Protein AF-A0A1J4JKC3-F1 (afdb_monomer_lite)

Secondary structure (DSSP, 8-state):
------------EE--PEESSS--SEEEEEEEEE--SS-SS-EEEEEEEEEESS-BSSEEEEEEEEETT-SS-SEEEEEE-BBTTTBPSSBSS-EEEEEEEEE--TTPPSEEEEEEEEEEETTEEEEEEEEEEEEPP-TTTTTTTTSSSS-S--------------------------------------------------

Structure (mmCIF, N/CA/C/O backbone):
data_AF-A0A1J4JKC3-F1
#
_entry.id   AF-A0A1J4JKC3-F1
#
loop_
_atom_site.group_PDB
_atom_site.id
_atom_site.type_symbol
_atom_site.label_atom_id
_atom_site.label_alt_id
_atom_site.label_comp_id
_atom_site.label_asym_id
_atom_site.label_entity_id
_atom_site.label_seq_id
_atom_site.pdbx_PDB_ins_code
_atom_site.Cartn_x
_atom_site.Cartn_y
_atom_site.Cartn_z
_atom_site.occupancy
_atom_site.B_iso_or_equiv
_atom_site.auth_seq_id
_atom_site.auth_comp_id
_atom_site.auth_asym_id
_atom_site.auth_atom_id
_atom_site.pdbx_PDB_model_num
ATOM 1 N N . MET A 1 1 ? 25.460 -36.364 -5.870 1.00 43.31 1 MET A N 1
ATOM 2 C CA . MET A 1 1 ? 24.447 -35.409 -6.367 1.00 43.31 1 MET A CA 1
ATOM 3 C C . MET A 1 1 ? 24.729 -34.059 -5.739 1.00 43.31 1 MET A C 1
ATOM 5 O O . MET A 1 1 ? 24.677 -33.960 -4.521 1.00 43.31 1 MET A O 1
ATOM 9 N N . LEU A 1 2 ? 25.102 -33.065 -6.542 1.00 40.53 2 LEU A N 1
ATOM 10 C CA . LEU A 1 2 ? 25.379 -31.708 -6.076 1.00 40.53 2 LEU A CA 1
ATOM 11 C C . LEU A 1 2 ? 24.109 -30.877 -6.305 1.00 40.53 2 LEU A C 1
ATOM 13 O O . LEU A 1 2 ? 23.725 -30.651 -7.448 1.00 40.53 2 LEU A O 1
ATOM 17 N N . VAL A 1 3 ? 23.415 -30.495 -5.232 1.00 43.72 3 VAL A N 1
ATOM 18 C CA . VAL A 1 3 ? 22.241 -29.614 -5.309 1.00 43.72 3 VAL A CA 1
ATOM 19 C C . VAL A 1 3 ? 22.758 -28.180 -5.324 1.00 43.72 3 VAL A C 1
ATOM 21 O O . VAL A 1 3 ? 23.216 -27.674 -4.302 1.00 43.72 3 VAL A O 1
ATOM 24 N N . ILE A 1 4 ? 22.737 -27.537 -6.492 1.00 43.19 4 ILE A N 1
ATOM 25 C CA . ILE A 1 4 ? 23.061 -26.113 -6.618 1.00 43.19 4 ILE A CA 1
ATOM 26 C C . ILE A 1 4 ? 21.847 -25.325 -6.120 1.00 43.19 4 ILE A C 1
ATOM 28 O O . ILE A 1 4 ? 20.827 -25.236 -6.800 1.00 43.19 4 ILE A O 1
ATOM 32 N N . LEU A 1 5 ? 21.952 -24.776 -4.909 1.00 38.06 5 LEU A N 1
ATOM 33 C CA . LEU A 1 5 ? 20.976 -23.839 -4.363 1.00 38.06 5 LEU A CA 1
ATOM 34 C C . LEU A 1 5 ? 21.261 -22.453 -4.963 1.00 38.06 5 LEU A C 1
ATOM 36 O O . LEU A 1 5 ? 22.194 -21.766 -4.547 1.00 38.06 5 LEU A O 1
ATOM 40 N N . VAL A 1 6 ? 20.489 -22.049 -5.972 1.00 44.28 6 VAL A N 1
ATOM 41 C CA . VAL A 1 6 ? 20.556 -20.686 -6.518 1.00 44.28 6 VAL A CA 1
ATOM 42 C C . VAL A 1 6 ? 19.837 -19.754 -5.541 1.00 44.28 6 VAL A C 1
ATOM 44 O O . VAL A 1 6 ? 18.610 -19.678 -5.519 1.00 44.28 6 VAL A O 1
ATOM 47 N N . TYR A 1 7 ? 20.603 -19.067 -4.695 1.00 42.09 7 TYR A N 1
ATOM 48 C CA . TYR A 1 7 ? 20.088 -18.004 -3.835 1.00 42.09 7 TYR A CA 1
ATOM 49 C C . TYR A 1 7 ? 19.834 -16.748 -4.676 1.00 42.09 7 TYR A C 1
ATOM 51 O O . TYR A 1 7 ? 20.765 -16.022 -5.022 1.00 42.09 7 TYR A O 1
ATOM 59 N N . PHE A 1 8 ? 18.568 -16.455 -4.977 1.00 46.00 8 PHE A N 1
ATOM 60 C CA . PHE A 1 8 ? 18.175 -15.105 -5.373 1.00 46.00 8 PHE A CA 1
ATOM 61 C C . PHE A 1 8 ? 18.295 -14.201 -4.142 1.00 46.00 8 PHE A C 1
ATOM 63 O O . PHE A 1 8 ? 17.441 -14.218 -3.257 1.00 46.00 8 PHE A O 1
ATOM 70 N N . ILE A 1 9 ? 19.385 -13.435 -4.056 1.00 46.47 9 ILE A N 1
ATOM 71 C CA . ILE A 1 9 ? 19.573 -12.424 -3.012 1.00 46.47 9 ILE A CA 1
ATOM 72 C C . ILE A 1 9 ? 18.660 -11.243 -3.353 1.00 46.47 9 ILE A C 1
ATOM 74 O O . ILE A 1 9 ? 19.054 -10.305 -4.043 1.00 46.47 9 ILE A O 1
ATOM 78 N N . SER A 1 10 ? 17.407 -11.294 -2.912 1.00 52.62 10 SER A N 1
ATOM 79 C CA . SER A 1 10 ? 16.550 -10.113 -2.916 1.00 52.62 10 SER A CA 1
ATOM 80 C C . SER A 1 10 ? 17.028 -9.182 -1.799 1.00 52.62 10 SER A C 1
ATOM 82 O O . SER A 1 10 ? 17.031 -9.558 -0.628 1.00 52.62 10 SER A O 1
ATOM 84 N N . SER A 1 11 ? 17.483 -7.976 -2.148 1.00 54.50 11 SER A N 1
ATOM 85 C CA . SER A 1 11 ? 17.866 -6.971 -1.153 1.00 54.50 11 SER A CA 1
ATOM 86 C C . SER A 1 11 ? 16.610 -6.547 -0.382 1.00 54.50 11 SER A C 1
ATOM 88 O O . SER A 1 11 ? 15.658 -6.031 -0.972 1.00 54.50 11 SER A O 1
ATOM 90 N N . VAL A 1 12 ? 16.569 -6.819 0.924 1.00 57.62 12 VAL A N 1
ATOM 91 C CA . VAL A 1 12 ? 15.534 -6.302 1.829 1.00 57.62 12 VAL A CA 1
ATOM 92 C C . VAL A 1 12 ? 16.063 -4.993 2.396 1.00 57.62 12 VAL A C 1
ATOM 94 O O . VAL A 1 12 ? 17.067 -4.984 3.106 1.00 57.62 12 VAL A O 1
ATOM 97 N N . LYS A 1 13 ? 15.416 -3.878 2.052 1.00 61.53 13 LYS A N 1
ATOM 98 C CA . LYS A 1 13 ? 15.781 -2.549 2.555 1.00 61.53 13 LYS A CA 1
ATOM 99 C C . LYS A 1 13 ? 14.692 -2.086 3.519 1.00 61.53 13 LYS A C 1
ATOM 101 O O . LYS A 1 13 ? 13.539 -1.898 3.119 1.00 61.53 13 LYS A O 1
ATOM 106 N N . GLU A 1 14 ? 15.044 -1.885 4.789 1.00 63.91 14 GLU A N 1
ATOM 107 C CA . GLU A 1 14 ? 14.187 -1.125 5.701 1.00 63.91 14 GLU A CA 1
ATOM 108 C C . GLU A 1 14 ? 14.132 0.306 5.172 1.00 63.91 14 GLU A C 1
ATOM 110 O O . GLU A 1 14 ? 15.142 1.011 5.125 1.00 63.91 14 GLU A O 1
ATOM 115 N N . THR A 1 15 ? 12.965 0.709 4.676 1.00 72.56 15 THR A N 1
ATOM 116 C CA . THR A 1 15 ? 12.844 1.956 3.926 1.00 72.56 15 THR A CA 1
ATOM 117 C C . THR A 1 15 ? 11.788 2.836 4.564 1.00 72.56 15 THR A C 1
ATOM 119 O O . THR A 1 15 ? 10.681 2.390 4.868 1.00 72.56 15 THR A O 1
ATOM 122 N N . ARG A 1 16 ? 12.120 4.115 4.766 1.00 80.69 16 ARG A N 1
ATOM 123 C CA . ARG A 1 16 ? 11.155 5.096 5.264 1.00 80.69 16 ARG A CA 1
ATOM 124 C C . ARG A 1 16 ? 10.071 5.298 4.213 1.00 80.69 16 ARG A C 1
ATOM 126 O O . ARG A 1 16 ? 10.345 5.779 3.118 1.00 80.69 16 ARG A O 1
ATOM 133 N N . ILE A 1 17 ? 8.846 4.928 4.562 1.00 93.25 17 ILE A N 1
ATOM 134 C CA . ILE A 1 17 ? 7.673 5.169 3.731 1.00 93.25 17 ILE A CA 1
ATOM 135 C C . ILE A 1 17 ? 7.130 6.577 3.999 1.00 93.25 17 ILE A C 1
ATOM 137 O O . ILE A 1 17 ? 6.997 7.000 5.148 1.00 93.25 17 ILE A O 1
ATOM 141 N N . GLU A 1 18 ? 6.821 7.324 2.944 1.00 95.50 18 GLU A N 1
ATOM 142 C CA . GLU A 1 18 ? 6.318 8.691 3.066 1.00 95.50 18 GLU A CA 1
ATOM 143 C C . GLU A 1 18 ? 4.799 8.698 3.205 1.00 95.50 18 GLU A C 1
ATOM 145 O O . GLU A 1 18 ? 4.092 7.966 2.511 1.00 95.50 18 GLU A O 1
ATOM 150 N N . THR A 1 19 ? 4.265 9.583 4.047 1.00 96.62 19 THR A N 1
ATOM 151 C CA . THR A 1 19 ? 2.822 9.840 4.070 1.00 96.62 19 THR A CA 1
ATOM 152 C C . THR A 1 19 ? 2.403 10.706 2.878 1.00 96.62 19 THR A C 1
ATOM 154 O O . THR A 1 19 ? 3.072 11.675 2.523 1.00 96.62 19 THR A O 1
ATOM 157 N N . CYS A 1 20 ? 1.262 10.388 2.265 1.00 94.81 20 CYS A N 1
ATOM 158 C CA . CYS A 1 20 ? 0.611 11.223 1.249 1.00 94.81 20 CYS A CA 1
ATOM 159 C C . CYS A 1 20 ? -0.668 11.906 1.751 1.00 94.81 20 CYS A C 1
ATOM 161 O O . CYS A 1 20 ? -1.485 12.364 0.948 1.00 94.81 20 CYS A O 1
ATOM 163 N N . GLN A 1 21 ? -0.859 11.972 3.073 1.00 95.00 21 GLN A N 1
ATOM 164 C CA . GLN A 1 21 ? -1.907 12.778 3.700 1.00 95.00 21 GLN A CA 1
ATOM 165 C C . GLN A 1 21 ? -1.557 13.220 5.126 1.00 95.00 21 GLN A C 1
ATOM 167 O O . GLN A 1 21 ? -0.669 12.662 5.763 1.00 95.00 21 GLN A O 1
ATOM 172 N N . ALA A 1 22 ? -2.276 14.224 5.633 1.00 91.56 22 ALA A N 1
ATOM 173 C CA . ALA A 1 22 ? -1.999 14.818 6.941 1.00 91.56 22 ALA A CA 1
ATOM 174 C C . ALA A 1 22 ? -2.441 13.944 8.130 1.00 91.56 22 ALA A C 1
ATOM 176 O O . ALA A 1 22 ? -1.780 13.935 9.162 1.00 91.56 22 ALA A O 1
ATOM 177 N N . LYS A 1 23 ? -3.559 13.219 8.001 1.00 94.19 23 LYS A N 1
ATOM 178 C CA . LYS A 1 23 ? -4.135 12.387 9.070 1.00 94.19 23 LYS A CA 1
ATOM 179 C C . LYS A 1 23 ? -4.202 10.940 8.608 1.00 94.19 23 LYS A C 1
ATOM 181 O O . LYS A 1 23 ? -4.748 10.690 7.541 1.00 94.19 23 LYS A O 1
ATOM 186 N N . ASN A 1 24 ? -3.662 10.009 9.385 1.00 96.88 24 ASN A N 1
ATOM 187 C CA . ASN A 1 24 ? -3.631 8.585 9.054 1.00 96.88 24 ASN A CA 1
ATOM 188 C C . ASN A 1 24 ? -4.264 7.778 10.188 1.00 96.88 24 ASN A C 1
ATOM 190 O O . ASN A 1 24 ? -3.805 7.866 11.323 1.00 96.88 24 ASN A O 1
ATOM 194 N N . VAL A 1 25 ? -5.289 6.988 9.866 1.00 97.38 25 VAL A N 1
ATOM 195 C CA . VAL A 1 25 ? -5.931 6.062 10.812 1.00 97.38 25 VAL A CA 1
ATOM 196 C C . VAL A 1 25 ? -5.021 4.873 11.113 1.00 97.38 25 VAL A C 1
ATOM 198 O O . VAL A 1 25 ? -4.774 4.567 12.273 1.00 97.38 25 VAL A O 1
ATOM 201 N N . PHE A 1 26 ? -4.480 4.238 10.077 1.00 97.56 26 PHE A N 1
ATOM 202 C CA . PHE A 1 26 ? -3.409 3.248 10.180 1.00 97.56 26 PHE A CA 1
ATOM 203 C C . PHE A 1 26 ? -2.083 3.985 10.285 1.00 97.56 26 PHE A C 1
ATOM 205 O O . PHE A 1 26 ? -1.716 4.652 9.321 1.00 97.56 26 PHE A O 1
ATOM 212 N N . ASN A 1 27 ? -1.388 3.862 11.412 1.00 96.50 27 ASN A N 1
ATOM 213 C CA . ASN A 1 27 ? -0.070 4.434 11.654 1.00 96.50 27 ASN A CA 1
ATOM 214 C C . ASN A 1 27 ? 1.014 3.365 11.452 1.00 96.50 27 ASN A C 1
ATOM 216 O O . ASN A 1 27 ? 1.212 2.518 12.324 1.00 96.50 27 ASN A O 1
ATOM 220 N N . ILE A 1 28 ? 1.694 3.383 10.301 1.00 96.25 28 ILE A N 1
ATOM 221 C CA . ILE A 1 28 ? 2.765 2.425 9.985 1.00 96.25 28 ILE A CA 1
ATOM 222 C C . ILE A 1 28 ? 3.977 2.673 10.890 1.00 96.25 28 ILE A C 1
ATOM 224 O O . ILE A 1 28 ? 4.576 3.746 10.856 1.00 96.25 28 ILE A O 1
ATOM 228 N N . LYS A 1 29 ? 4.355 1.656 11.668 1.00 94.94 29 LYS A N 1
ATOM 229 C CA . LYS A 1 29 ? 5.540 1.666 12.539 1.00 94.94 29 LYS A CA 1
ATOM 230 C C . LYS A 1 29 ? 6.750 1.020 11.883 1.00 94.94 29 LYS A C 1
ATOM 232 O O . LYS A 1 29 ? 7.870 1.445 12.134 1.00 94.94 29 LYS A O 1
ATOM 237 N N . LYS A 1 30 ? 6.520 -0.008 11.062 1.00 94.88 30 LYS A N 1
ATOM 238 C CA . LYS A 1 30 ? 7.565 -0.730 10.335 1.00 94.88 30 LYS A CA 1
ATOM 239 C C . LYS A 1 30 ? 7.105 -1.002 8.913 1.00 94.88 30 LYS A C 1
ATOM 241 O O . LYS A 1 30 ? 5.959 -1.405 8.704 1.00 94.88 30 LYS A O 1
ATOM 246 N N . PHE A 1 31 ? 7.998 -0.785 7.957 1.00 95.44 31 PHE A N 1
ATOM 247 C CA . PHE A 1 31 ? 7.760 -1.060 6.550 1.00 95.44 31 PHE A CA 1
ATOM 248 C C . PHE A 1 31 ? 9.010 -1.662 5.917 1.00 95.44 31 PHE A C 1
ATOM 250 O O . PHE A 1 31 ? 10.097 -1.087 5.984 1.00 95.44 31 PHE A O 1
ATOM 257 N N . GLU A 1 32 ? 8.832 -2.810 5.284 1.00 93.94 32 GLU A N 1
ATOM 258 C CA . GLU A 1 32 ? 9.866 -3.499 4.529 1.00 93.94 32 GLU A CA 1
ATOM 259 C C . GLU A 1 32 ? 9.347 -3.756 3.122 1.00 93.94 32 GLU A C 1
ATOM 261 O O . GLU A 1 32 ? 8.203 -4.174 2.927 1.00 93.94 32 GLU A O 1
ATOM 266 N N . ILE A 1 33 ? 10.199 -3.506 2.137 1.00 91.94 33 ILE A N 1
ATOM 267 C CA . ILE A 1 33 ? 9.913 -3.786 0.738 1.00 91.94 33 ILE A CA 1
ATOM 268 C C . ILE A 1 33 ? 11.107 -4.504 0.123 1.00 91.94 33 ILE A C 1
ATOM 270 O O . ILE A 1 33 ? 12.265 -4.215 0.429 1.00 91.94 33 ILE A O 1
ATOM 274 N N . SER A 1 34 ? 10.804 -5.432 -0.770 1.00 89.00 34 SER A N 1
ATOM 275 C CA . SER A 1 34 ? 11.763 -6.068 -1.649 1.00 89.00 34 SER A CA 1
ATOM 276 C C . SER A 1 34 ? 11.204 -6.080 -3.065 1.00 89.00 34 SER A C 1
ATOM 278 O O . SER A 1 34 ? 10.020 -6.347 -3.277 1.00 89.00 34 SER A O 1
ATOM 280 N N . TYR A 1 35 ? 12.044 -5.750 -4.034 1.00 84.75 35 TYR A N 1
ATOM 281 C CA . TYR A 1 35 ? 11.697 -5.729 -5.448 1.00 84.75 35 TYR A CA 1
ATOM 282 C C . TYR A 1 35 ? 12.922 -6.136 -6.274 1.00 84.75 35 TYR A C 1
ATOM 284 O O . TYR A 1 35 ? 14.057 -5.935 -5.830 1.00 84.75 35 TYR A O 1
ATOM 292 N N . PRO A 1 36 ? 12.723 -6.733 -7.459 1.00 73.69 36 PRO A N 1
ATOM 293 C CA . PRO A 1 36 ? 13.824 -7.091 -8.341 1.00 73.69 36 PRO A CA 1
ATOM 294 C C . PRO A 1 36 ? 14.503 -5.820 -8.863 1.00 73.69 36 PRO A C 1
ATOM 296 O O . PRO A 1 36 ? 13.870 -5.004 -9.524 1.00 73.69 36 PRO A O 1
ATOM 299 N N . GLU A 1 37 ? 15.803 -5.656 -8.609 1.00 68.81 37 GLU A N 1
ATOM 300 C CA . GLU A 1 37 ? 16.552 -4.495 -9.121 1.00 68.81 37 GLU A CA 1
ATOM 301 C C . GLU A 1 37 ? 16.797 -4.576 -10.642 1.00 68.81 37 GLU A C 1
ATOM 303 O O . GLU A 1 37 ? 16.981 -3.544 -11.285 1.00 68.81 37 GLU A O 1
ATOM 308 N N . LYS A 1 38 ? 16.792 -5.788 -11.222 1.00 66.06 38 LYS A N 1
ATOM 309 C CA . LYS A 1 38 ? 17.275 -6.052 -12.593 1.00 66.06 38 LYS A CA 1
ATOM 310 C C . LYS A 1 38 ? 16.262 -6.680 -13.552 1.00 66.06 38 LYS A C 1
ATOM 312 O O . LYS A 1 38 ? 16.604 -6.913 -14.700 1.00 66.06 38 LYS A O 1
ATOM 317 N N . ASN A 1 39 ? 15.037 -6.978 -13.113 1.00 64.38 39 ASN A N 1
ATOM 318 C CA . ASN A 1 39 ? 14.110 -7.776 -13.919 1.00 64.38 39 ASN A CA 1
ATOM 319 C C . ASN A 1 39 ? 12.766 -7.071 -14.131 1.00 64.38 39 ASN A C 1
ATOM 321 O O . ASN A 1 39 ? 12.103 -6.691 -13.166 1.00 64.38 39 ASN A O 1
ATOM 325 N N . ARG A 1 40 ? 12.356 -6.926 -15.402 1.00 65.19 40 ARG A N 1
ATOM 326 C CA . ARG A 1 40 ? 11.083 -6.286 -15.800 1.00 65.19 40 ARG A CA 1
ATOM 327 C C . ARG A 1 40 ? 9.864 -7.076 -15.320 1.00 65.19 40 ARG A C 1
ATOM 329 O O . ARG A 1 40 ? 8.849 -6.491 -14.957 1.00 65.19 40 ARG A O 1
ATOM 336 N N . ALA A 1 41 ? 9.981 -8.402 -15.314 1.00 65.69 41 ALA A N 1
ATOM 337 C CA . ALA A 1 41 ? 9.003 -9.310 -14.741 1.00 65.69 41 ALA A CA 1
ATOM 338 C C . ALA A 1 41 ? 9.563 -9.845 -13.424 1.00 65.69 41 ALA A C 1
ATOM 340 O O . ALA A 1 41 ? 10.561 -10.563 -13.400 1.00 65.69 41 ALA A O 1
ATOM 341 N N . GLY A 1 42 ? 8.931 -9.495 -12.313 1.00 81.69 42 GLY A N 1
ATOM 342 C CA . GLY A 1 42 ? 9.307 -10.065 -11.032 1.00 81.69 42 GLY A CA 1
ATOM 343 C C . GLY A 1 42 ? 8.339 -9.698 -9.928 1.00 81.69 42 GLY A C 1
ATOM 344 O O . GLY A 1 42 ? 7.271 -9.139 -10.173 1.00 81.69 42 GLY A O 1
ATOM 345 N N . ILE A 1 43 ? 8.694 -10.079 -8.708 1.00 88.19 43 ILE A N 1
ATOM 346 C CA . ILE A 1 43 ? 7.788 -10.018 -7.566 1.00 88.19 43 ILE A CA 1
ATOM 347 C C . ILE A 1 43 ? 8.193 -8.850 -6.676 1.00 88.19 43 ILE A C 1
ATOM 349 O O . ILE A 1 43 ? 9.300 -8.828 -6.141 1.00 88.19 43 ILE A O 1
ATOM 353 N N . ILE A 1 44 ? 7.282 -7.899 -6.479 1.00 90.62 44 ILE A N 1
ATOM 354 C CA . ILE A 1 44 ? 7.388 -6.951 -5.370 1.00 90.62 44 ILE A CA 1
ATOM 355 C C . ILE A 1 44 ? 6.770 -7.607 -4.151 1.00 90.62 44 ILE A C 1
ATOM 357 O O . ILE A 1 44 ? 5.589 -7.943 -4.156 1.00 90.62 44 ILE A O 1
ATOM 361 N N . SER A 1 45 ? 7.552 -7.741 -3.092 1.00 92.81 45 SER A N 1
ATOM 362 C CA . SER A 1 45 ? 7.064 -8.166 -1.786 1.00 92.81 45 SER A CA 1
ATOM 363 C C . SER A 1 45 ? 7.132 -6.990 -0.830 1.00 92.81 45 SER A C 1
ATOM 365 O O . SER A 1 45 ? 8.124 -6.265 -0.809 1.00 92.81 45 SER A O 1
ATOM 367 N N . PHE A 1 46 ? 6.101 -6.792 -0.020 1.00 94.62 46 PHE A N 1
ATOM 368 C CA . PHE A 1 46 ? 6.178 -5.835 1.075 1.00 94.62 46 PHE A CA 1
ATOM 369 C C . PHE A 1 46 ? 5.502 -6.372 2.323 1.00 94.62 46 PHE A C 1
ATOM 371 O O . PHE A 1 46 ? 4.529 -7.126 2.257 1.00 94.62 46 PHE A O 1
ATOM 378 N N . GLN A 1 47 ? 6.025 -5.944 3.463 1.00 95.69 47 GLN A N 1
ATOM 379 C CA . GLN A 1 47 ? 5.487 -6.214 4.780 1.00 95.69 47 GLN A CA 1
ATOM 380 C C . GLN A 1 47 ? 5.350 -4.897 5.532 1.00 95.69 47 GLN A C 1
ATOM 382 O O . GLN A 1 47 ? 6.228 -4.035 5.492 1.00 95.69 47 GLN A O 1
ATOM 387 N N . LEU A 1 48 ? 4.235 -4.739 6.231 1.00 96.12 48 LEU A N 1
ATOM 388 C CA . LEU A 1 48 ? 3.994 -3.599 7.094 1.00 96.12 48 LEU A CA 1
ATOM 389 C C . LEU A 1 48 ? 3.467 -4.052 8.449 1.00 96.12 48 LEU A C 1
ATOM 391 O O . LEU A 1 48 ? 2.700 -5.011 8.557 1.00 96.12 48 LEU A O 1
ATOM 395 N N . TYR A 1 49 ? 3.869 -3.307 9.469 1.00 96.75 49 TYR A N 1
ATOM 396 C CA . TYR A 1 49 ? 3.283 -3.351 10.797 1.00 96.75 49 TYR A CA 1
ATOM 397 C C . TYR A 1 49 ? 2.752 -1.959 11.131 1.00 96.75 49 TYR A C 1
ATOM 399 O O . TYR A 1 49 ? 3.484 -0.966 11.040 1.00 96.75 49 TYR A O 1
ATOM 407 N N . ALA A 1 50 ? 1.474 -1.878 11.481 1.00 97.12 50 ALA A N 1
ATOM 408 C CA . ALA A 1 50 ? 0.781 -0.630 11.761 1.00 97.12 50 ALA A CA 1
ATOM 409 C C . ALA A 1 50 ? -0.067 -0.727 13.031 1.00 97.12 50 ALA A C 1
ATOM 411 O O . ALA A 1 50 ? -0.429 -1.812 13.471 1.00 97.12 50 ALA A O 1
ATOM 412 N N . GLU A 1 51 ? -0.417 0.422 13.594 1.00 97.25 51 GLU A N 1
ATOM 413 C CA . GLU A 1 51 ? -1.380 0.542 14.690 1.00 97.25 51 GLU A CA 1
ATOM 414 C C . GLU A 1 51 ? -2.564 1.391 14.239 1.00 97.25 51 GLU A C 1
ATOM 416 O O . GLU A 1 51 ? -2.382 2.438 13.611 1.00 97.25 51 GLU A O 1
ATOM 421 N N . LEU A 1 52 ? -3.780 0.962 14.566 1.00 97.44 52 LEU A N 1
ATOM 422 C CA . LEU A 1 52 ? -4.962 1.795 14.380 1.00 97.44 52 LEU A CA 1
ATOM 423 C C . LEU A 1 52 ? -4.996 2.927 15.411 1.00 97.44 52 LEU A C 1
ATOM 425 O O . LEU A 1 52 ? -4.715 2.727 16.587 1.00 97.44 52 LEU A O 1
ATOM 429 N N . THR A 1 53 ? -5.400 4.113 14.974 1.00 96.62 53 THR A N 1
ATOM 430 C CA . THR A 1 53 ? -5.595 5.294 15.834 1.00 96.62 53 THR A CA 1
ATOM 431 C C . THR A 1 53 ? -7.069 5.659 16.017 1.00 96.62 53 THR A C 1
ATOM 433 O O . THR A 1 53 ? -7.396 6.505 16.845 1.00 96.62 53 THR A O 1
ATOM 436 N N . SER A 1 54 ? -7.966 5.011 15.272 1.00 95.56 54 SER A N 1
ATOM 437 C CA . SER A 1 54 ? -9.418 5.142 15.394 1.00 95.56 54 SER A CA 1
ATOM 438 C C . SER A 1 54 ? -10.108 3.816 15.075 1.00 95.56 54 SER A C 1
ATOM 440 O O . SER A 1 54 ? -9.470 2.877 14.594 1.00 95.56 54 SER A O 1
ATOM 442 N N . GLN A 1 55 ? -11.414 3.755 15.338 1.00 97.06 55 GLN A N 1
ATOM 443 C CA . GLN A 1 55 ? -12.248 2.621 14.956 1.00 97.06 55 GLN A CA 1
ATOM 444 C C . GLN A 1 55 ? -12.361 2.501 13.432 1.00 97.06 55 GLN A C 1
ATOM 446 O O . GLN A 1 55 ? -12.409 3.514 12.730 1.00 97.06 55 GLN A O 1
ATOM 451 N N . VAL A 1 56 ? -12.414 1.261 12.950 1.00 97.38 56 VAL A N 1
ATOM 452 C CA . VAL A 1 56 ? -12.702 0.876 11.564 1.00 97.38 56 VAL A CA 1
ATOM 453 C C . VAL A 1 56 ? -13.629 -0.342 11.559 1.00 97.38 56 VAL A C 1
ATOM 455 O O . VAL A 1 56 ? -13.561 -1.187 12.457 1.00 97.38 56 VAL A O 1
ATOM 458 N N . GLU A 1 57 ? -14.488 -0.449 10.554 1.00 97.25 57 GLU A N 1
ATOM 459 C CA . GLU A 1 57 ? -15.467 -1.527 10.415 1.00 97.25 57 GLU A CA 1
ATOM 460 C C . GLU A 1 57 ? -15.096 -2.507 9.310 1.00 97.25 57 GLU A C 1
ATOM 462 O O . GLU A 1 57 ? -15.031 -3.702 9.561 1.00 97.25 57 GLU A O 1
ATOM 467 N N . ASN A 1 58 ? -14.847 -2.022 8.093 1.00 97.56 58 ASN A N 1
ATOM 468 C CA . ASN A 1 58 ? -14.560 -2.869 6.933 1.00 97.56 58 ASN A CA 1
ATOM 469 C C . ASN A 1 58 ? -13.468 -2.269 6.033 1.00 97.56 58 ASN A C 1
ATOM 471 O O . ASN A 1 58 ? -13.712 -1.984 4.852 1.00 97.56 58 ASN A O 1
ATOM 475 N N . PRO A 1 59 ? -12.249 -2.048 6.559 1.00 98.12 59 PRO A N 1
ATOM 476 C CA . PRO A 1 59 ? -11.172 -1.488 5.770 1.00 98.12 59 PRO A CA 1
ATOM 477 C C . PRO A 1 59 ? -10.622 -2.466 4.724 1.00 98.12 59 PRO A C 1
ATOM 479 O O . PRO A 1 59 ? -10.500 -3.674 4.945 1.00 98.12 59 PRO A O 1
ATOM 482 N N . PHE A 1 60 ? -10.175 -1.904 3.606 1.00 98.31 60 PHE A N 1
ATOM 483 C CA . PHE A 1 60 ? -9.363 -2.575 2.600 1.00 98.31 60 PHE A CA 1
ATOM 484 C C . PHE A 1 60 ? -8.116 -1.749 2.275 1.00 98.31 60 PHE A C 1
ATOM 486 O O . PHE A 1 60 ? -8.104 -0.518 2.381 1.00 98.31 60 PHE A O 1
ATOM 493 N N . LEU A 1 61 ? -7.055 -2.432 1.858 1.00 98.44 61 LEU A N 1
ATOM 494 C CA . LEU A 1 61 ? -5.849 -1.821 1.326 1.00 98.44 61 LEU A CA 1
ATOM 495 C C . LEU A 1 61 ? -5.931 -1.794 -0.199 1.00 98.44 61 LEU A C 1
ATOM 497 O O . LEU A 1 61 ? -5.984 -2.831 -0.850 1.00 98.44 61 LEU A O 1
ATOM 501 N N . GLU A 1 62 ? -5.918 -0.601 -0.781 1.00 98.25 62 GLU A N 1
ATOM 502 C CA . GLU A 1 62 ? -5.704 -0.408 -2.209 1.00 98.25 62 GLU A CA 1
ATOM 503 C C . GLU A 1 62 ? -4.216 -0.153 -2.466 1.00 98.25 62 GLU A C 1
ATOM 505 O O . GLU A 1 62 ? -3.669 0.879 -2.068 1.00 98.25 62 GLU A O 1
ATOM 510 N N . THR A 1 63 ? -3.565 -1.086 -3.154 1.00 97.62 63 THR A N 1
ATOM 511 C CA . THR A 1 63 ? -2.174 -0.959 -3.586 1.00 97.62 63 THR A CA 1
ATOM 512 C C . THR A 1 63 ? -2.132 -0.530 -5.046 1.00 97.62 63 THR A C 1
ATOM 514 O O . THR A 1 63 ? -2.789 -1.130 -5.896 1.00 97.62 63 THR A O 1
ATOM 517 N N . GLN A 1 64 ? -1.363 0.514 -5.345 1.00 97.00 64 GLN A N 1
ATOM 518 C CA . GLN A 1 64 ? -1.184 1.050 -6.692 1.00 97.00 64 GLN A CA 1
ATOM 519 C C . GLN A 1 64 ? 0.299 1.127 -7.045 1.00 97.00 64 GLN A C 1
ATOM 521 O O . GLN A 1 64 ? 1.109 1.515 -6.206 1.00 97.00 64 GLN A O 1
ATOM 526 N N . ILE A 1 65 ? 0.635 0.834 -8.299 1.00 94.88 65 ILE A N 1
ATOM 527 C CA . ILE A 1 65 ? 1.962 1.088 -8.869 1.00 94.88 65 ILE A CA 1
ATOM 528 C C . ILE A 1 65 ? 1.795 2.120 -9.972 1.00 94.88 65 ILE A C 1
ATOM 530 O O . ILE A 1 65 ? 1.029 1.910 -10.916 1.00 94.88 65 ILE A O 1
ATOM 534 N N . ILE A 1 66 ? 2.472 3.253 -9.824 1.00 95.81 66 ILE A N 1
ATOM 535 C CA . ILE A 1 66 ? 2.297 4.426 -10.677 1.00 95.81 66 ILE A CA 1
ATOM 536 C C . ILE A 1 66 ? 3.657 4.780 -11.289 1.00 95.81 66 ILE A C 1
ATOM 538 O O . ILE A 1 66 ? 4.584 5.032 -10.521 1.00 95.81 66 ILE A O 1
ATOM 542 N N . PRO A 1 67 ? 3.797 4.805 -12.626 1.00 95.19 67 PRO A N 1
ATOM 543 C CA . PRO A 1 67 ? 5.006 5.314 -13.272 1.00 95.19 67 PRO A CA 1
ATOM 544 C C . PRO A 1 67 ? 5.266 6.773 -12.880 1.00 95.19 67 PRO A C 1
ATOM 546 O O . PRO A 1 67 ? 4.317 7.556 -12.765 1.00 95.19 67 PRO A O 1
ATOM 549 N N . GLU A 1 68 ? 6.528 7.161 -12.705 1.00 93.94 68 GLU A N 1
ATOM 550 C CA . GLU A 1 68 ? 6.882 8.558 -12.436 1.00 93.94 68 GLU A CA 1
ATOM 551 C C . GLU A 1 68 ? 6.344 9.474 -13.553 1.00 93.94 68 GLU A C 1
ATOM 553 O O . GLU A 1 68 ? 6.385 9.146 -14.738 1.00 93.94 68 GLU A O 1
ATOM 558 N N . GLY A 1 69 ? 5.763 10.615 -13.170 1.00 91.06 69 GLY A N 1
ATOM 559 C CA . GLY A 1 69 ? 5.120 11.548 -14.105 1.00 91.06 69 GLY A CA 1
ATOM 560 C C . GLY A 1 69 ? 3.707 11.151 -14.563 1.00 91.06 69 GLY A C 1
ATOM 561 O O . GLY A 1 69 ? 3.006 11.981 -15.141 1.00 91.06 69 GLY A O 1
ATOM 562 N N . SER A 1 70 ? 3.235 9.936 -14.261 1.00 93.00 70 SER A N 1
ATOM 563 C CA . SER A 1 70 ? 1.858 9.510 -14.542 1.00 93.00 70 SER A CA 1
ATOM 564 C C . SER A 1 70 ? 0.918 9.766 -13.360 1.00 93.00 70 SER A C 1
ATOM 566 O O . SER A 1 70 ? 1.301 9.737 -12.191 1.00 93.00 70 SER A O 1
ATOM 568 N N . ARG A 1 71 ? -0.368 9.976 -13.663 1.00 91.69 71 ARG A N 1
ATOM 569 C CA . ARG A 1 71 ? -1.462 9.971 -12.670 1.00 91.69 71 ARG A CA 1
ATOM 570 C C . ARG A 1 71 ? -2.253 8.664 -12.668 1.00 91.69 71 ARG A C 1
ATOM 572 O O . ARG A 1 71 ? -3.039 8.427 -11.751 1.00 91.69 71 ARG A O 1
ATOM 579 N N . ILE A 1 72 ? -2.074 7.841 -13.698 1.00 94.38 72 ILE A N 1
ATOM 580 C CA . ILE A 1 72 ? -2.814 6.599 -13.909 1.00 94.38 72 ILE A CA 1
ATOM 581 C C . ILE A 1 72 ? -1.934 5.442 -13.425 1.00 94.38 72 ILE A C 1
ATOM 583 O O . ILE A 1 72 ? -0.802 5.313 -13.902 1.00 94.38 72 ILE A O 1
ATOM 587 N N . PRO A 1 73 ? -2.411 4.607 -12.484 1.00 94.69 73 PRO A N 1
ATOM 588 C CA . PRO A 1 73 ? -1.670 3.429 -12.064 1.00 94.69 73 PRO A CA 1
ATOM 589 C C . PRO A 1 73 ? -1.540 2.438 -13.217 1.00 94.69 73 PRO A C 1
ATOM 591 O O . PRO A 1 73 ? -2.531 2.128 -13.873 1.00 94.69 73 PRO A O 1
ATOM 594 N N . ALA A 1 74 ? -0.341 1.898 -13.406 1.00 92.69 74 ALA A N 1
ATOM 595 C CA . ALA A 1 74 ? -0.124 0.758 -14.291 1.00 92.69 74 ALA A CA 1
ATOM 596 C C . ALA A 1 74 ? -0.648 -0.546 -13.665 1.00 92.69 74 ALA A C 1
ATOM 598 O O . ALA A 1 74 ? -1.022 -1.478 -14.369 1.00 92.69 74 ALA A O 1
ATOM 599 N N . PHE A 1 75 ? -0.709 -0.597 -12.332 1.00 92.50 75 PHE A N 1
ATOM 600 C CA . PHE A 1 75 ? -1.262 -1.716 -11.579 1.00 92.50 75 PHE A CA 1
ATOM 601 C C . PHE A 1 75 ? -2.085 -1.207 -10.395 1.00 92.50 75 PHE A C 1
ATOM 603 O O . PHE A 1 75 ? -1.718 -0.221 -9.745 1.00 92.50 75 PHE A O 1
ATOM 610 N N . ARG A 1 76 ? -3.194 -1.891 -10.100 1.00 95.00 76 ARG A N 1
ATOM 611 C CA . ARG A 1 76 ? -4.040 -1.629 -8.934 1.00 95.00 76 ARG A CA 1
ATOM 612 C C . ARG A 1 76 ? -4.649 -2.933 -8.430 1.00 95.00 76 ARG A C 1
ATOM 614 O O . ARG A 1 76 ? -5.276 -3.650 -9.200 1.00 95.00 76 ARG A O 1
ATOM 621 N N . ILE A 1 77 ? -4.546 -3.172 -7.129 1.00 95.75 77 ILE A N 1
ATOM 622 C CA . ILE A 1 77 ? -5.224 -4.272 -6.437 1.00 95.75 77 ILE A CA 1
ATOM 623 C C . ILE A 1 77 ? -5.870 -3.754 -5.153 1.00 95.75 77 ILE A C 1
ATOM 625 O O . ILE A 1 77 ? -5.416 -2.762 -4.579 1.00 95.75 77 ILE A O 1
ATOM 629 N N . ARG A 1 78 ? -6.951 -4.402 -4.722 1.00 97.19 78 ARG A N 1
ATOM 630 C CA . ARG A 1 78 ? -7.624 -4.138 -3.449 1.00 97.19 78 ARG A CA 1
ATOM 631 C C . ARG A 1 78 ? -7.652 -5.410 -2.630 1.00 97.19 78 ARG A C 1
ATOM 633 O O . ARG A 1 78 ? -7.984 -6.457 -3.176 1.00 97.19 78 ARG A O 1
ATOM 640 N N . ASP A 1 79 ? -7.344 -5.291 -1.348 1.00 97.25 79 ASP A N 1
ATOM 641 C CA . ASP A 1 79 ? -7.334 -6.423 -0.438 1.00 97.25 79 ASP A CA 1
ATOM 642 C C . ASP A 1 79 ? -8.051 -6.114 0.884 1.00 97.25 79 ASP A C 1
ATOM 644 O O . ASP A 1 79 ? -7.761 -5.114 1.541 1.00 97.25 79 ASP A O 1
ATOM 648 N N . ASN A 1 80 ? -9.001 -6.965 1.275 1.00 97.50 80 ASN A N 1
ATOM 649 C CA . ASN A 1 80 ? -9.834 -6.771 2.465 1.00 97.50 80 ASN A CA 1
ATOM 650 C C . ASN A 1 80 ? -9.044 -7.079 3.738 1.00 97.50 80 ASN A C 1
ATOM 652 O O . ASN A 1 80 ? -8.569 -8.198 3.917 1.00 97.50 80 ASN A O 1
ATOM 656 N N . LEU A 1 81 ? -8.954 -6.132 4.671 1.00 97.69 81 LEU A N 1
ATOM 657 C CA . LEU A 1 81 ? -8.125 -6.311 5.867 1.00 97.69 81 LEU A CA 1
ATOM 658 C C . LEU A 1 81 ? -8.840 -7.077 6.987 1.00 97.69 81 LEU A C 1
ATOM 660 O O . LEU A 1 81 ? -8.172 -7.707 7.803 1.00 97.69 81 LEU A O 1
ATOM 664 N N . CYS A 1 82 ? -10.176 -7.078 7.000 1.00 96.62 82 CYS A N 1
ATOM 665 C CA . CYS A 1 82 ? -10.996 -7.800 7.976 1.00 96.62 82 CYS A CA 1
ATOM 666 C C . CYS A 1 82 ? -10.981 -9.314 7.750 1.00 96.62 82 CYS A C 1
ATOM 668 O O . CYS A 1 82 ? -11.918 -9.895 7.204 1.00 96.62 82 CYS A O 1
ATOM 670 N N . ARG A 1 83 ? -9.895 -9.961 8.164 1.00 96.00 83 ARG A N 1
ATOM 671 C CA . ARG A 1 83 ? -9.741 -11.414 8.138 1.00 96.00 83 ARG A CA 1
ATOM 672 C C . ARG A 1 83 ? -8.790 -11.887 9.228 1.00 96.00 83 ARG A C 1
ATOM 674 O O . ARG A 1 83 ? -7.912 -11.151 9.689 1.00 96.00 83 ARG A O 1
ATOM 681 N N . LYS A 1 84 ? -8.949 -13.156 9.613 1.00 93.81 84 LYS A N 1
ATOM 682 C CA . LYS A 1 84 ? -8.113 -13.810 10.625 1.00 93.81 84 LYS A CA 1
ATOM 683 C C . LYS A 1 84 ? -6.628 -13.640 10.285 1.00 93.81 84 LYS A C 1
ATOM 685 O O . LYS A 1 84 ? -6.214 -13.909 9.162 1.00 93.81 84 LYS A O 1
ATOM 690 N N . GLY A 1 85 ? -5.846 -13.211 11.273 1.00 92.62 85 GLY A N 1
ATOM 691 C CA . GLY A 1 85 ? -4.400 -13.006 11.146 1.00 92.62 85 GLY A CA 1
ATOM 692 C C . GLY A 1 85 ? -3.973 -11.613 10.674 1.00 92.62 85 GLY A C 1
ATOM 693 O O . GLY A 1 85 ? -2.788 -11.317 10.768 1.00 92.62 85 GLY A O 1
ATOM 694 N N . ILE A 1 86 ? -4.902 -10.758 10.224 1.00 95.69 86 ILE A N 1
ATOM 695 C CA . ILE A 1 86 ? -4.598 -9.375 9.815 1.00 95.69 86 ILE A CA 1
ATOM 696 C C . ILE A 1 86 ? -5.325 -8.374 10.704 1.00 95.69 86 ILE A C 1
ATOM 698 O O . ILE A 1 86 ? -4.682 -7.576 11.383 1.00 95.69 86 ILE A O 1
ATOM 702 N N . LEU A 1 87 ? -6.658 -8.424 10.706 1.00 95.94 87 LEU A N 1
ATOM 703 C CA . LEU A 1 87 ? -7.502 -7.550 11.512 1.00 95.94 87 LEU A CA 1
ATOM 704 C C . LEU A 1 87 ? -8.836 -8.242 11.805 1.00 95.94 87 LEU A C 1
ATOM 706 O O . LEU A 1 87 ? -9.511 -8.721 10.894 1.00 95.94 87 LEU A O 1
ATOM 710 N N . VAL A 1 88 ? -9.221 -8.296 13.079 1.00 95.75 88 VAL A N 1
ATOM 711 C CA . VAL A 1 88 ? -10.547 -8.764 13.502 1.00 95.75 88 VAL A CA 1
ATOM 712 C C . VAL A 1 88 ? -11.446 -7.545 13.617 1.00 95.75 88 VAL A C 1
ATOM 714 O O . VAL A 1 88 ? -11.165 -6.667 14.423 1.00 95.75 88 VAL A O 1
ATOM 717 N N . CYS A 1 89 ? -12.489 -7.481 12.794 1.00 95.81 89 CYS A N 1
ATOM 718 C CA . CYS A 1 89 ? -13.345 -6.306 12.682 1.00 95.81 89 CYS A CA 1
ATOM 719 C C . CYS A 1 89 ? -14.696 -6.478 13.406 1.00 95.81 89 CYS A C 1
ATOM 721 O O . CYS A 1 89 ? -15.187 -7.608 13.483 1.00 95.81 89 CYS A O 1
ATOM 723 N N . PRO A 1 90 ? -15.322 -5.383 13.891 1.00 95.94 90 PRO A N 1
ATOM 724 C CA . PRO A 1 90 ? -14.786 -4.017 13.924 1.00 95.94 90 PRO A CA 1
ATOM 725 C C . PRO A 1 90 ? -13.578 -3.911 14.864 1.00 95.94 90 PRO A C 1
ATOM 727 O O . PRO A 1 90 ? -13.491 -4.630 15.857 1.00 95.94 90 PRO A O 1
ATOM 730 N N . ALA A 1 91 ? -12.635 -3.031 14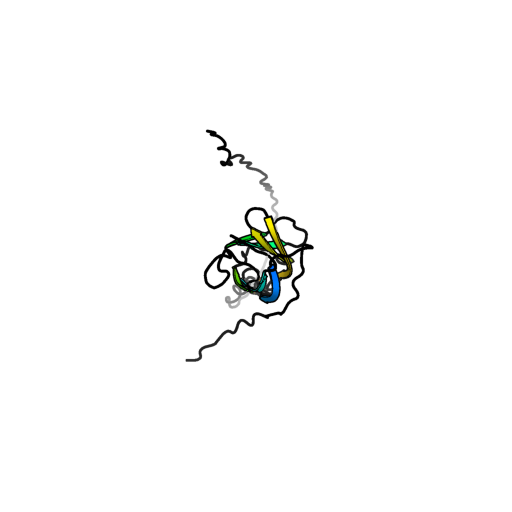.533 1.00 95.25 91 ALA A N 1
ATOM 731 C CA . ALA A 1 91 ? -11.365 -2.914 15.243 1.00 95.2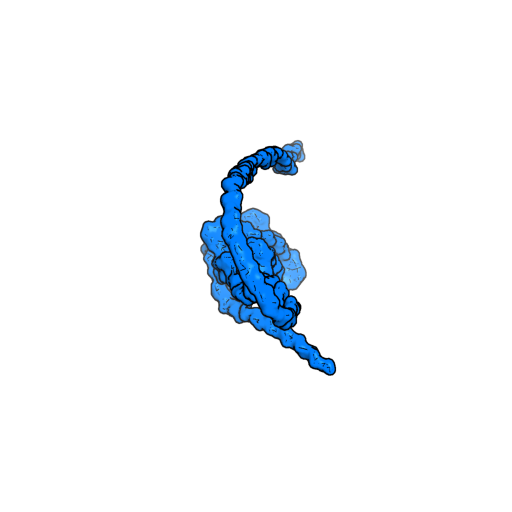5 91 ALA A CA 1
ATOM 732 C C . ALA A 1 91 ? -11.103 -1.476 15.683 1.00 95.25 91 ALA A C 1
ATOM 734 O O . ALA A 1 91 ? -11.343 -0.540 14.925 1.00 95.25 91 ALA A O 1
ATOM 735 N N . SER A 1 92 ? -10.527 -1.317 16.872 1.00 94.75 92 SER A N 1
ATOM 736 C CA . SER A 1 92 ? -10.093 -0.030 17.423 1.00 94.75 92 SER A CA 1
ATOM 737 C C . SER A 1 92 ? -8.749 -0.216 18.113 1.00 94.75 92 SER A C 1
ATOM 739 O O . SER A 1 92 ? -8.550 -1.225 18.788 1.00 94.75 92 SER A O 1
ATOM 741 N N . PHE A 1 93 ? -7.826 0.735 17.942 1.00 93.19 93 PHE A N 1
ATOM 742 C CA . PHE A 1 93 ? -6.523 0.752 18.633 1.00 93.19 93 PHE A CA 1
ATOM 743 C C . PHE A 1 93 ? -5.743 -0.575 18.567 1.00 93.19 93 PHE A C 1
ATOM 745 O O . PHE A 1 93 ? -5.009 -0.930 19.484 1.00 93.19 93 PHE A O 1
ATOM 752 N N . SER A 1 94 ? -5.940 -1.338 17.489 1.00 93.44 94 SER A N 1
ATOM 753 C CA . SER A 1 94 ? -5.398 -2.686 17.327 1.00 93.44 94 SER A CA 1
ATOM 754 C C . SER A 1 94 ? -4.143 -2.677 16.449 1.00 93.44 94 SER A C 1
ATOM 756 O O . SER A 1 94 ? -4.066 -1.873 15.508 1.00 93.44 94 SER A O 1
ATOM 758 N N . PRO A 1 95 ? -3.172 -3.568 16.715 1.00 95.62 95 PRO A N 1
ATOM 759 C CA . PRO A 1 95 ? -2.047 -3.780 15.819 1.00 95.62 95 PRO A CA 1
ATOM 760 C C . PRO A 1 95 ? -2.503 -4.493 14.540 1.00 95.62 95 PRO A C 1
ATOM 762 O O . PRO A 1 95 ? -3.416 -5.318 14.556 1.00 95.62 95 PRO A O 1
ATOM 765 N N . VAL A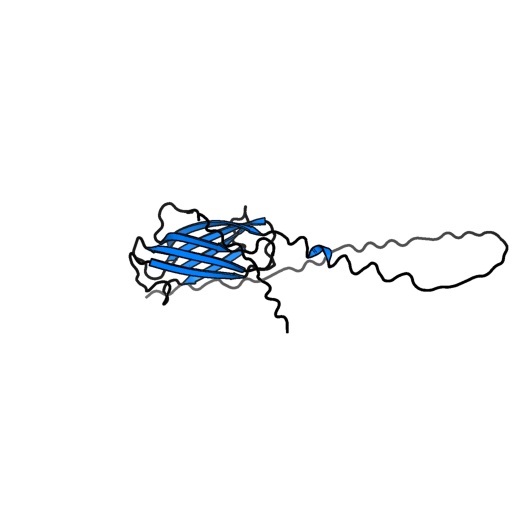 1 96 ? -1.834 -4.189 13.434 1.00 96.81 96 VAL A N 1
ATOM 766 C CA . VAL A 1 96 ? -2.075 -4.756 12.107 1.00 96.81 96 VAL A CA 1
ATOM 767 C C . VAL A 1 96 ? -0.744 -5.243 11.561 1.00 96.81 96 VAL A C 1
ATOM 769 O O . VAL A 1 96 ? 0.188 -4.456 11.402 1.00 96.81 96 VAL A O 1
ATOM 772 N N . SER A 1 97 ? -0.666 -6.532 11.241 1.00 96.50 97 SER A N 1
ATOM 773 C CA . SER A 1 97 ? 0.448 -7.115 10.494 1.00 96.50 97 SER A CA 1
ATOM 774 C C . SER A 1 97 ? -0.064 -7.540 9.129 1.00 96.50 97 SER A C 1
ATOM 776 O O . SER A 1 97 ? -1.039 -8.285 9.030 1.00 96.50 97 SER A O 1
ATOM 778 N N . TYR A 1 98 ? 0.558 -7.031 8.072 1.00 97.31 98 TYR A N 1
ATOM 779 C CA . TYR A 1 98 ? 0.136 -7.300 6.706 1.00 97.31 98 TYR A CA 1
ATOM 780 C C . TYR A 1 98 ? 1.352 -7.533 5.821 1.00 97.31 98 TYR A C 1
ATOM 782 O O . TYR A 1 98 ? 2.322 -6.778 5.866 1.00 97.31 98 TYR A O 1
ATOM 790 N N . SER A 1 99 ? 1.279 -8.556 4.979 1.00 96.06 99 SER A N 1
ATOM 791 C CA . SER A 1 99 ? 2.262 -8.826 3.939 1.00 96.06 99 SER A CA 1
ATOM 792 C C . SER A 1 99 ? 1.556 -9.132 2.628 1.00 96.06 99 SER A C 1
ATOM 794 O O . SER A 1 99 ? 0.444 -9.663 2.612 1.00 96.06 99 SER A O 1
ATOM 796 N N . ASN A 1 100 ? 2.190 -8.766 1.518 1.00 95.38 100 ASN A N 1
ATOM 797 C CA . ASN A 1 100 ? 1.687 -9.096 0.194 1.00 95.38 100 ASN A CA 1
ATOM 798 C C . ASN A 1 100 ? 2.825 -9.269 -0.808 1.00 95.38 100 ASN A C 1
ATOM 800 O O . ASN A 1 100 ? 3.906 -8.698 -0.647 1.00 95.38 100 ASN A O 1
ATOM 804 N N . GLN A 1 101 ? 2.539 -10.033 -1.858 1.00 94.31 101 GLN A N 1
ATOM 805 C CA . GLN A 1 101 ? 3.406 -10.231 -3.007 1.00 94.31 101 GLN A CA 1
ATOM 806 C C . GLN A 1 101 ? 2.637 -9.887 -4.280 1.00 94.31 101 GLN A C 1
ATOM 808 O O . GLN A 1 101 ? 1.533 -10.373 -4.514 1.00 94.31 101 GLN A O 1
ATOM 813 N N . ILE A 1 102 ? 3.223 -9.030 -5.105 1.00 91.88 102 ILE A N 1
ATOM 814 C CA . ILE A 1 102 ? 2.647 -8.556 -6.355 1.00 91.88 102 ILE A CA 1
ATOM 815 C C . ILE A 1 102 ? 3.561 -9.007 -7.481 1.00 91.88 102 ILE A C 1
ATOM 817 O O . ILE A 1 102 ? 4.718 -8.597 -7.548 1.00 91.88 102 ILE A O 1
ATOM 821 N N . SER A 1 103 ? 3.023 -9.821 -8.384 1.00 89.69 103 SER A N 1
ATOM 822 C CA . SER A 1 103 ? 3.696 -10.137 -9.642 1.00 89.69 103 SER A CA 1
ATOM 823 C C . SER A 1 103 ? 3.550 -8.953 -10.594 1.00 89.69 103 SER A C 1
ATOM 825 O O . SER A 1 103 ? 2.436 -8.592 -10.978 1.00 89.69 103 SER A O 1
ATOM 827 N N . LEU A 1 104 ? 4.669 -8.325 -10.945 1.00 85.69 104 LEU A N 1
ATOM 828 C CA . LEU A 1 104 ? 4.697 -7.237 -11.912 1.00 85.69 104 LEU A CA 1
ATOM 829 C C . LEU A 1 104 ? 4.486 -7.781 -13.325 1.00 85.69 104 LEU A C 1
ATOM 831 O O . LEU A 1 104 ? 5.142 -8.757 -13.700 1.00 85.69 104 LEU A O 1
ATOM 835 N N . PRO A 1 105 ? 3.612 -7.158 -14.134 1.00 83.06 105 PRO A N 1
ATOM 836 C CA . PRO A 1 105 ? 3.465 -7.563 -15.517 1.00 83.06 105 PRO A CA 1
ATOM 837 C C . PRO A 1 105 ? 4.729 -7.198 -16.302 1.00 83.06 105 PRO A C 1
ATOM 839 O O . PRO A 1 105 ? 5.264 -6.099 -16.161 1.00 83.06 105 PRO A O 1
ATOM 842 N N . ALA A 1 106 ? 5.160 -8.094 -17.194 1.00 82.38 106 ALA A N 1
ATOM 843 C CA . ALA A 1 106 ? 6.332 -7.895 -18.056 1.00 82.38 106 ALA A CA 1
ATOM 844 C C . ALA A 1 106 ? 6.211 -6.678 -19.000 1.00 82.38 106 ALA A C 1
ATOM 846 O O . ALA A 1 106 ? 7.192 -6.253 -19.604 1.00 82.38 106 ALA A O 1
ATOM 847 N N . THR A 1 107 ? 5.005 -6.117 -19.132 1.00 84.00 107 THR A N 1
ATOM 848 C CA . THR A 1 107 ? 4.710 -4.916 -19.921 1.00 84.00 107 THR A CA 1
ATOM 849 C C . THR A 1 107 ? 5.142 -3.616 -19.240 1.00 84.00 107 THR A C 1
ATOM 851 O O . THR A 1 107 ? 5.114 -2.565 -19.886 1.00 84.00 107 THR A O 1
ATOM 854 N N . LEU A 1 108 ? 5.540 -3.649 -17.960 1.00 86.00 108 LEU A N 1
ATOM 855 C CA . LEU A 1 108 ? 6.107 -2.475 -17.302 1.00 86.00 108 LEU A CA 1
ATOM 856 C C . LEU A 1 108 ? 7.441 -2.107 -17.943 1.00 86.00 108 LEU A C 1
ATOM 858 O O . LEU A 1 108 ? 8.370 -2.911 -18.035 1.00 86.00 108 LEU A O 1
ATOM 862 N N . LYS A 1 109 ? 7.535 -0.849 -18.372 1.00 87.62 109 LYS A N 1
ATOM 863 C CA . LYS A 1 109 ? 8.781 -0.299 -18.893 1.00 87.62 109 LYS A CA 1
ATOM 864 C C . LYS A 1 109 ? 9.768 -0.071 -17.742 1.00 87.62 109 LYS A C 1
ATOM 866 O O . LYS A 1 109 ? 9.337 0.249 -16.636 1.00 87.62 109 LYS A O 1
ATOM 871 N N . PRO A 1 110 ? 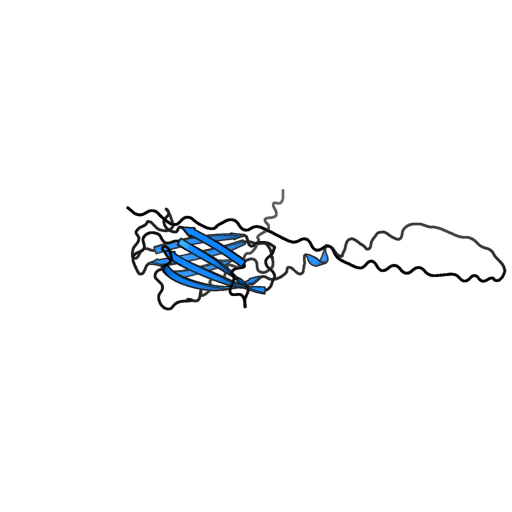11.073 -0.175 -17.982 1.00 88.25 110 PRO A N 1
ATOM 872 C CA . PRO A 1 110 ? 12.077 0.287 -17.031 1.00 88.25 110 PRO A CA 1
ATOM 873 C C . PRO A 1 110 ? 11.892 1.770 -16.701 1.00 88.25 110 PRO A C 1
ATOM 875 O O . PRO A 1 110 ? 11.435 2.548 -17.542 1.00 88.25 110 PRO A O 1
ATOM 878 N N . GLY A 1 111 ? 12.254 2.154 -15.483 1.00 90.81 111 GLY A N 1
ATOM 879 C CA . GLY A 1 111 ? 12.159 3.523 -14.996 1.00 90.81 111 GLY A CA 1
ATOM 880 C C . GLY A 1 111 ? 11.783 3.613 -13.522 1.00 90.81 111 GLY A C 1
ATOM 881 O O . GLY A 1 111 ? 11.760 2.620 -12.795 1.00 90.81 111 GLY A O 1
ATOM 882 N N . GLU A 1 112 ? 11.480 4.835 -13.099 1.00 92.81 112 GLU A N 1
ATOM 883 C CA . GLU A 1 112 ? 11.056 5.161 -11.740 1.00 92.81 112 GLU A CA 1
ATOM 884 C C . GLU A 1 112 ? 9.553 4.935 -11.557 1.00 92.81 112 GLU A C 1
ATOM 886 O O . GLU A 1 112 ? 8.729 5.325 -12.392 1.00 92.81 112 GLU A O 1
ATOM 891 N N . TYR A 1 113 ? 9.189 4.342 -10.426 1.00 93.50 113 TYR A N 1
ATOM 892 C CA . TYR A 1 113 ? 7.816 4.052 -10.047 1.00 93.50 113 TYR A CA 1
ATOM 893 C C . TYR A 1 113 ? 7.551 4.459 -8.604 1.00 93.50 113 TYR A C 1
ATOM 895 O O . TYR A 1 113 ? 8.427 4.457 -7.744 1.00 93.50 113 TYR A O 1
ATOM 903 N N . THR A 1 114 ? 6.289 4.757 -8.318 1.00 95.50 114 THR A N 1
ATOM 904 C CA . THR A 1 114 ? 5.781 4.942 -6.964 1.00 95.50 114 THR A CA 1
ATOM 905 C C . THR A 1 114 ? 4.844 3.793 -6.608 1.00 95.50 114 THR A C 1
ATOM 907 O O . THR A 1 114 ? 3.793 3.623 -7.231 1.00 95.50 114 THR A O 1
ATOM 910 N N . LEU A 1 115 ? 5.188 3.039 -5.564 1.00 95.50 115 LEU A N 1
ATOM 911 C CA . LEU A 1 115 ? 4.257 2.157 -4.869 1.00 95.50 115 LEU A CA 1
ATOM 912 C C . LEU A 1 115 ? 3.444 3.004 -3.891 1.00 95.50 115 LEU A C 1
ATOM 914 O O . LEU A 1 115 ? 4.001 3.656 -3.009 1.00 95.50 115 LEU A O 1
ATOM 918 N N . LYS A 1 116 ? 2.122 2.991 -4.034 1.00 97.12 116 LYS A N 1
ATOM 919 C CA . LYS A 1 116 ? 1.195 3.739 -3.185 1.00 97.12 116 LYS A CA 1
ATOM 920 C C . LYS A 1 116 ? 0.261 2.782 -2.455 1.00 97.12 116 LYS A C 1
ATOM 922 O O . LYS A 1 116 ? -0.385 1.943 -3.077 1.00 97.12 116 LYS A O 1
ATOM 927 N N . LEU A 1 117 ? 0.178 2.940 -1.140 1.00 98.00 117 LEU A N 1
ATOM 928 C CA . LEU A 1 117 ? -0.654 2.154 -0.237 1.00 98.00 117 LEU A CA 1
ATOM 929 C C . LEU A 1 117 ? -1.762 3.054 0.310 1.00 98.00 117 LEU A C 1
ATOM 931 O O . LEU A 1 117 ? -1.489 4.043 0.994 1.00 98.00 117 LEU A O 1
ATOM 935 N N . ILE A 1 118 ? -3.013 2.747 -0.024 1.00 98.38 118 ILE A N 1
ATOM 936 C CA . ILE A 1 118 ? -4.174 3.554 0.355 1.00 98.38 118 ILE A CA 1
ATOM 937 C C . ILE A 1 118 ? -5.132 2.687 1.163 1.00 98.38 118 ILE A C 1
ATOM 939 O O . ILE A 1 118 ? -5.812 1.826 0.614 1.00 98.38 118 ILE A O 1
ATOM 943 N N . PHE A 1 119 ? -5.222 2.946 2.462 1.00 98.31 119 PHE A N 1
ATOM 944 C CA . PHE A 1 119 ? -6.206 2.296 3.320 1.00 98.31 119 PHE A CA 1
ATOM 945 C C . PHE A 1 119 ? -7.538 3.016 3.157 1.00 98.31 119 PHE A C 1
ATOM 947 O O . PHE A 1 119 ? -7.594 4.250 3.232 1.00 98.31 119 PHE A O 1
ATOM 954 N N . ARG A 1 120 ? -8.604 2.264 2.912 1.00 98.25 120 ARG A N 1
ATOM 955 C CA . ARG A 1 120 ? -9.936 2.800 2.644 1.00 98.25 120 ARG A CA 1
ATOM 956 C C . ARG A 1 120 ? -10.995 2.024 3.392 1.00 98.25 120 ARG A C 1
ATOM 958 O O . ARG A 1 120 ? -10.822 0.844 3.650 1.00 98.25 120 ARG A O 1
ATOM 965 N N . GLU A 1 121 ? -12.107 2.689 3.646 1.00 97.19 121 GLU A N 1
ATOM 966 C CA . GLU A 1 121 ? -13.362 2.070 4.048 1.00 97.19 121 GLU A CA 1
ATOM 967 C C . GLU A 1 121 ? -14.454 2.668 3.166 1.00 97.19 121 GLU A C 1
ATOM 969 O O . GLU A 1 121 ? -14.620 3.888 3.108 1.00 97.19 121 GLU A O 1
ATOM 974 N N . ALA A 1 122 ? -15.111 1.821 2.372 1.00 94.88 122 ALA A N 1
ATOM 975 C CA . ALA A 1 122 ? -15.924 2.261 1.240 1.00 94.88 122 ALA A CA 1
ATOM 976 C C . ALA A 1 122 ? -15.176 3.294 0.357 1.00 94.88 122 ALA A C 1
ATOM 978 O O . ALA A 1 122 ? -14.131 2.993 -0.229 1.00 94.88 122 ALA A O 1
ATOM 979 N N . THR A 1 123 ? -15.696 4.519 0.243 1.00 94.62 123 THR A N 1
ATOM 980 C CA . THR A 1 123 ? -15.083 5.615 -0.528 1.00 94.62 123 THR A CA 1
ATOM 981 C C . THR A 1 123 ? -14.125 6.476 0.302 1.00 94.62 123 THR A C 1
ATOM 983 O O . THR A 1 123 ? -13.309 7.209 -0.272 1.00 94.62 123 THR A O 1
ATOM 986 N N . LEU A 1 124 ? -14.168 6.364 1.633 1.00 96.44 124 LEU A N 1
ATOM 987 C CA . LEU A 1 124 ? -13.360 7.154 2.552 1.00 96.44 124 LEU A CA 1
ATOM 988 C C . LEU A 1 124 ? -11.904 6.686 2.524 1.00 96.44 124 LEU A C 1
ATOM 990 O O . LEU A 1 124 ? -11.602 5.496 2.582 1.00 96.44 124 LEU A O 1
ATOM 994 N N . LYS A 1 125 ? -10.978 7.641 2.434 1.00 97.62 125 LYS A N 1
ATOM 995 C CA . LYS A 1 125 ? -9.537 7.384 2.508 1.00 97.62 125 LYS A CA 1
ATOM 996 C C . LYS A 1 125 ? -9.063 7.551 3.953 1.00 97.62 125 LYS A C 1
ATOM 998 O O . LYS A 1 125 ? -9.039 8.669 4.457 1.00 97.62 125 LYS A O 1
ATOM 1003 N N . LEU A 1 126 ? -8.658 6.449 4.579 1.00 97.81 126 LEU A N 1
ATOM 1004 C CA . LEU A 1 126 ? -8.275 6.362 5.991 1.00 97.81 126 LEU A CA 1
ATOM 1005 C C . LEU A 1 126 ? -6.785 6.648 6.230 1.00 97.81 126 LEU A C 1
ATOM 1007 O O . LEU A 1 126 ? -6.438 7.409 7.131 1.00 97.81 126 LEU A O 1
ATOM 1011 N N . SER A 1 127 ? -5.910 6.076 5.400 1.00 98.44 127 SER A N 1
ATOM 1012 C CA . SER A 1 127 ? -4.454 6.305 5.416 1.00 98.44 127 SER A CA 1
ATOM 1013 C C . SER A 1 127 ? -3.891 6.354 3.997 1.00 98.44 127 SER A C 1
ATOM 1015 O O . SER A 1 127 ? -4.441 5.734 3.084 1.00 98.44 127 SER A O 1
ATOM 1017 N N . CYS A 1 128 ? -2.789 7.079 3.796 1.00 98.31 128 CYS A N 1
ATOM 1018 C CA . CYS A 1 128 ? -2.111 7.163 2.502 1.00 98.31 128 CYS A CA 1
ATOM 1019 C C . CYS A 1 128 ? -0.600 7.159 2.689 1.00 98.31 128 CYS A C 1
ATOM 1021 O O . CYS A 1 128 ? -0.060 8.062 3.327 1.00 98.31 128 CYS A O 1
ATOM 1023 N N . TYR A 1 129 ? 0.066 6.206 2.046 1.00 98.12 129 TYR A N 1
ATOM 1024 C CA . TYR A 1 129 ? 1.514 6.081 2.053 1.00 98.12 129 TYR A CA 1
ATOM 1025 C C . TYR A 1 129 ? 2.073 5.850 0.653 1.00 98.12 129 TYR A C 1
ATOM 1027 O O . TYR A 1 129 ? 1.380 5.321 -0.219 1.00 98.12 129 TYR A O 1
ATOM 1035 N N . LYS A 1 130 ? 3.322 6.252 0.425 1.00 96.75 130 LYS A N 1
ATOM 1036 C CA . LYS A 1 130 ? 4.017 6.067 -0.847 1.00 96.75 130 LYS A CA 1
ATOM 1037 C C . LYS A 1 130 ? 5.511 5.821 -0.651 1.00 96.75 130 LYS A C 1
ATOM 1039 O O . LYS A 1 130 ? 6.114 6.320 0.296 1.00 96.75 130 LYS A O 1
ATOM 1044 N N . ILE A 1 131 ? 6.096 5.086 -1.583 1.00 94.94 131 ILE A N 1
ATOM 1045 C CA . ILE A 1 131 ? 7.535 4.856 -1.678 1.00 94.94 131 ILE A CA 1
ATOM 1046 C C . ILE A 1 131 ? 7.939 4.767 -3.147 1.00 94.94 131 ILE A C 1
ATOM 1048 O O . ILE A 1 131 ? 7.185 4.240 -3.967 1.00 94.94 131 ILE A O 1
ATOM 1052 N N . LYS A 1 132 ? 9.112 5.309 -3.474 1.00 93.06 132 LYS A N 1
ATOM 1053 C CA . LYS A 1 132 ? 9.694 5.226 -4.813 1.00 93.06 132 LYS A CA 1
ATOM 1054 C C . LYS A 1 132 ? 10.572 3.985 -4.951 1.00 93.06 132 LYS A C 1
ATOM 1056 O O . LYS A 1 132 ? 11.224 3.584 -3.989 1.00 93.06 132 LYS A O 1
ATOM 1061 N N . PHE A 1 133 ? 10.575 3.392 -6.135 1.00 89.94 133 PHE A N 1
ATOM 1062 C CA . PHE A 1 133 ? 11.455 2.291 -6.503 1.00 89.94 133 PHE A CA 1
ATOM 1063 C C . PHE A 1 133 ? 11.741 2.323 -8.008 1.00 89.94 133 PHE A C 1
ATOM 1065 O O . PHE A 1 133 ? 10.951 2.864 -8.782 1.00 89.94 133 PHE A O 1
ATOM 1072 N N . THR A 1 134 ? 12.845 1.703 -8.413 1.00 89.12 134 THR A N 1
ATOM 1073 C CA . THR A 1 134 ? 13.306 1.684 -9.806 1.00 89.12 134 THR A CA 1
ATOM 1074 C C . THR A 1 134 ? 13.201 0.273 -10.373 1.00 89.12 134 THR A C 1
ATOM 1076 O O . THR A 1 134 ? 13.584 -0.694 -9.713 1.00 89.12 134 THR A O 1
ATOM 1079 N N . ILE A 1 135 ? 12.708 0.154 -11.607 1.00 86.69 135 ILE A N 1
ATOM 1080 C CA . ILE A 1 135 ? 12.794 -1.068 -12.415 1.00 86.69 135 ILE A CA 1
ATOM 1081 C C . ILE A 1 135 ? 13.884 -0.845 -13.464 1.00 86.69 135 ILE A C 1
ATOM 1083 O O . ILE A 1 135 ? 13.752 0.057 -14.291 1.00 86.69 135 ILE A O 1
ATOM 1087 N N . SER A 1 136 ? 14.935 -1.663 -13.455 1.00 83.19 136 SER A N 1
ATOM 1088 C CA . SER A 1 136 ? 16.017 -1.593 -14.450 1.00 83.19 136 SER A CA 1
ATOM 1089 C C . SER A 1 136 ? 15.857 -2.672 -15.524 1.00 83.19 136 SER A C 1
ATOM 1091 O O . SER A 1 136 ? 15.204 -3.692 -15.300 1.00 83.19 136 SER A O 1
ATOM 1093 N N . GLU A 1 137 ? 16.462 -2.461 -16.695 1.00 77.56 137 GLU A N 1
ATOM 1094 C CA . GLU A 1 137 ? 16.660 -3.543 -17.667 1.00 77.56 137 GLU A CA 1
ATOM 1095 C C . GLU A 1 137 ? 17.811 -4.441 -17.236 1.00 77.56 137 GLU A C 1
ATOM 1097 O O . GLU A 1 137 ? 18.853 -3.955 -16.790 1.00 77.56 137 GLU A O 1
ATOM 1102 N N . ASP A 1 138 ? 17.652 -5.744 -17.448 1.00 69.00 138 ASP A N 1
ATOM 1103 C CA . ASP A 1 138 ? 18.782 -6.658 -17.447 1.00 69.00 138 ASP A CA 1
ATOM 1104 C C . ASP A 1 138 ? 19.523 -6.493 -18.782 1.00 69.00 138 ASP A C 1
ATOM 1106 O O . ASP A 1 138 ? 19.052 -6.940 -19.830 1.00 69.00 138 ASP A O 1
ATOM 1110 N N . ALA A 1 139 ? 20.689 -5.842 -18.766 1.00 54.59 139 ALA A N 1
ATOM 1111 C CA . ALA A 1 139 ? 21.527 -5.678 -19.962 1.00 54.59 139 ALA A CA 1
ATOM 1112 C C . ALA A 1 139 ? 22.028 -7.025 -20.528 1.00 54.59 139 ALA A C 1
ATOM 1114 O O . ALA A 1 139 ? 22.507 -7.098 -21.658 1.00 54.59 139 ALA A O 1
ATOM 1115 N N . THR A 1 140 ? 21.925 -8.099 -19.744 1.00 53.94 140 THR A N 1
ATOM 1116 C CA . THR A 1 140 ? 22.415 -9.437 -20.082 1.00 53.94 140 THR A CA 1
ATOM 1117 C C . THR A 1 140 ? 21.490 -10.212 -21.025 1.00 53.94 140 THR A C 1
ATOM 1119 O O . THR A 1 140 ? 21.990 -11.007 -21.813 1.00 53.94 140 THR A O 1
ATOM 1122 N N . ALA A 1 141 ? 20.179 -9.939 -21.036 1.00 51.81 141 ALA A N 1
ATOM 1123 C CA . ALA A 1 141 ? 19.226 -10.664 -21.889 1.00 51.81 141 ALA A CA 1
ATOM 1124 C C . ALA A 1 141 ? 19.272 -10.239 -23.372 1.00 51.81 141 ALA A C 1
ATOM 1126 O O . ALA A 1 141 ? 18.890 -11.005 -24.248 1.00 51.81 141 ALA A O 1
ATOM 1127 N N . LEU A 1 142 ? 19.783 -9.040 -23.675 1.00 46.91 142 LEU A N 1
ATOM 1128 C CA . LEU A 1 142 ? 19.910 -8.532 -25.052 1.00 46.91 142 LEU A CA 1
ATOM 1129 C C . LEU A 1 142 ? 21.149 -9.061 -25.799 1.00 46.91 142 LEU A C 1
ATOM 1131 O O . LEU A 1 142 ? 21.255 -8.876 -27.010 1.00 46.91 142 LEU A O 1
ATOM 1135 N N . ASN A 1 143 ? 22.092 -9.703 -25.101 1.00 44.69 143 ASN A N 1
ATOM 1136 C CA . ASN A 1 143 ? 23.357 -10.162 -25.687 1.00 44.69 143 ASN A CA 1
ATOM 1137 C C . ASN A 1 143 ? 23.377 -11.653 -26.063 1.00 44.69 143 ASN A C 1
ATOM 1139 O O . ASN A 1 143 ? 24.315 -12.080 -26.738 1.00 44.69 143 ASN A O 1
ATOM 1143 N N . GLU A 1 144 ? 22.376 -12.442 -25.663 1.00 50.31 144 GLU A N 1
ATOM 1144 C CA . GLU A 1 144 ? 22.292 -13.864 -26.035 1.00 50.31 144 GLU A CA 1
ATOM 1145 C C . GLU A 1 144 ? 21.578 -14.076 -27.378 1.00 50.31 144 GLU A C 1
ATOM 1147 O O . GLU A 1 144 ? 22.011 -14.916 -28.163 1.00 50.31 144 GLU A O 1
ATOM 1152 N N . GLU A 1 145 ? 20.592 -13.243 -27.731 1.00 47.34 145 GLU A N 1
ATOM 1153 C CA . GLU A 1 145 ? 19.911 -13.335 -29.037 1.00 47.34 145 GLU A CA 1
ATOM 1154 C C . GLU A 1 145 ? 20.774 -12.851 -30.214 1.00 47.34 145 GLU A C 1
ATOM 1156 O O . GLU A 1 145 ? 20.491 -13.176 -31.361 1.00 47.34 145 GLU A O 1
ATOM 1161 N N . LYS A 1 146 ? 21.865 -12.116 -29.958 1.00 42.81 146 LYS A N 1
ATOM 1162 C CA . LYS A 1 146 ? 22.743 -11.585 -31.018 1.00 42.81 146 LYS A CA 1
ATOM 1163 C C . LYS A 1 146 ? 23.956 -12.461 -31.347 1.00 42.81 146 LYS A C 1
ATOM 1165 O O . LYS A 1 146 ? 24.771 -12.070 -32.178 1.00 42.81 146 LYS A O 1
ATOM 1170 N N . LYS A 1 147 ? 24.109 -13.615 -30.685 1.00 40.47 147 LYS A N 1
ATOM 1171 C CA . LYS A 1 147 ? 25.234 -14.547 -30.904 1.00 40.47 147 LYS A CA 1
ATOM 1172 C C . LYS A 1 147 ? 24.891 -15.778 -31.743 1.00 40.47 147 LYS A C 1
ATOM 1174 O O . LYS A 1 147 ? 25.793 -16.556 -32.036 1.00 40.47 147 LYS A O 1
ATOM 1179 N N . ILE A 1 148 ? 23.641 -15.936 -32.170 1.00 47.72 148 ILE A N 1
ATOM 1180 C CA . ILE A 1 148 ? 23.214 -17.022 -33.057 1.00 47.72 148 ILE A CA 1
ATOM 1181 C C . ILE A 1 148 ? 22.900 -16.410 -34.426 1.00 47.72 148 ILE A C 1
ATOM 1183 O O . ILE A 1 148 ? 21.739 -16.254 -34.754 1.00 47.72 148 ILE A O 1
ATOM 1187 N N . ASP A 1 149 ? 23.923 -15.946 -35.154 1.00 46.44 149 ASP A N 1
ATOM 1188 C CA . ASP A 1 149 ? 23.818 -15.651 -36.604 1.00 46.44 149 ASP A CA 1
ATOM 1189 C C . ASP A 1 149 ? 25.185 -15.383 -37.277 1.00 46.44 149 ASP A C 1
ATOM 1191 O O . ASP A 1 149 ? 25.281 -14.681 -38.279 1.00 46.44 149 ASP A O 1
ATOM 1195 N N . PHE A 1 150 ? 26.288 -15.925 -36.745 1.00 47.19 150 PHE A N 1
ATOM 1196 C CA . PHE A 1 150 ? 27.611 -15.797 -37.377 1.00 47.19 150 PHE A CA 1
ATOM 1197 C C . PHE A 1 150 ? 28.479 -17.040 -37.145 1.00 47.19 150 PHE A C 1
ATOM 1199 O O . PHE A 1 150 ? 29.601 -16.946 -36.659 1.00 47.19 150 PHE A O 1
ATOM 1206 N N . GLN A 1 151 ? 27.968 -18.230 -37.466 1.00 41.03 151 GLN A N 1
ATOM 1207 C CA . GLN A 1 151 ? 28.828 -19.418 -37.521 1.00 41.03 151 GLN A CA 1
ATOM 1208 C C . GLN A 1 151 ? 28.371 -20.481 -38.531 1.00 41.03 151 GLN A C 1
ATOM 1210 O O . GLN A 1 151 ? 28.647 -21.650 -38.321 1.00 41.03 151 GLN A O 1
ATOM 1215 N N . ASP A 1 152 ? 27.736 -20.083 -39.637 1.00 45.09 152 ASP A N 1
ATOM 1216 C CA . ASP A 1 152 ? 27.456 -20.980 -40.769 1.00 45.09 152 ASP A CA 1
ATOM 1217 C C . ASP A 1 152 ? 27.975 -20.376 -42.079 1.00 45.09 152 ASP A C 1
ATOM 1219 O O . ASP A 1 152 ? 27.221 -20.101 -43.004 1.00 45.09 152 ASP A O 1
ATOM 1223 N N . THR A 1 153 ? 29.282 -20.132 -42.183 1.00 46.91 153 THR A N 1
ATOM 1224 C CA . THR A 1 153 ? 29.996 -20.307 -43.458 1.00 46.91 153 THR A CA 1
ATOM 1225 C C . THR A 1 153 ? 31.490 -20.393 -43.183 1.00 46.91 153 THR A C 1
ATOM 1227 O O . THR A 1 153 ? 32.055 -19.490 -42.577 1.00 46.91 153 THR A O 1
ATOM 1230 N N . ILE A 1 154 ? 32.094 -21.474 -43.666 1.00 50.22 154 ILE A N 1
ATOM 1231 C CA . ILE A 1 154 ? 33.500 -21.719 -44.027 1.00 50.22 154 ILE A CA 1
ATOM 1232 C C . ILE A 1 154 ? 33.850 -23.103 -43.487 1.00 50.22 154 ILE A C 1
ATOM 1234 O O . ILE A 1 154 ? 34.428 -23.243 -42.420 1.00 50.22 154 ILE A O 1
ATOM 1238 N N . ASP A 1 155 ? 33.447 -24.114 -44.251 1.00 41.66 155 ASP A N 1
ATOM 1239 C CA . ASP A 1 155 ? 34.236 -25.322 -44.455 1.00 41.66 155 ASP A CA 1
ATOM 1240 C C . ASP A 1 155 ? 33.799 -25.946 -45.784 1.00 41.66 155 ASP A C 1
ATOM 1242 O O . ASP A 1 155 ? 32.666 -26.398 -45.944 1.00 41.66 155 ASP A O 1
ATOM 1246 N N . GLY A 1 156 ? 34.714 -25.936 -46.756 1.00 38.28 156 GLY A N 1
ATOM 1247 C CA . GLY A 1 156 ? 34.599 -26.712 -47.988 1.00 38.28 156 GLY A CA 1
ATOM 1248 C C . GLY A 1 156 ? 34.746 -25.904 -49.275 1.00 38.28 156 GLY A C 1
ATOM 1249 O O . GLY A 1 156 ? 33.750 -25.498 -49.859 1.00 38.28 156 GLY A O 1
ATOM 1250 N N . GLN A 1 157 ? 35.976 -25.774 -49.782 1.00 38.31 157 GLN A N 1
ATOM 1251 C CA . GLN A 1 157 ? 36.374 -26.502 -50.997 1.00 38.31 157 GLN A CA 1
ATOM 1252 C C . GLN A 1 157 ? 37.876 -26.360 -51.298 1.00 38.31 157 GLN A C 1
ATOM 1254 O O . GLN A 1 157 ? 38.477 -25.295 -51.185 1.00 38.31 157 GLN A O 1
ATOM 1259 N N . ASN A 1 158 ? 38.448 -27.513 -51.638 1.00 37.31 158 ASN A N 1
ATOM 1260 C CA . ASN A 1 158 ? 39.834 -27.798 -51.982 1.00 37.31 158 ASN A CA 1
ATOM 1261 C C . ASN A 1 158 ? 40.223 -27.321 -53.396 1.00 37.31 158 ASN A C 1
ATOM 1263 O O . ASN A 1 158 ? 39.387 -27.287 -54.288 1.00 37.31 158 ASN A O 1
ATOM 1267 N N . GLU A 1 159 ? 41.535 -27.098 -53.550 1.00 39.62 159 GLU A N 1
ATOM 1268 C CA . GLU A 1 159 ? 42.423 -27.445 -54.683 1.00 39.62 159 GLU A CA 1
ATOM 1269 C C . GLU A 1 159 ? 42.188 -26.943 -56.133 1.00 39.62 159 GLU A C 1
ATOM 1271 O O . GLU A 1 159 ? 41.163 -27.189 -56.748 1.00 39.62 159 GLU A O 1
ATOM 1276 N N . LYS A 1 160 ? 43.272 -26.328 -56.668 1.00 40.47 160 LYS A N 1
ATOM 1277 C CA . LYS A 1 160 ? 43.947 -26.464 -57.997 1.00 40.47 160 LYS A CA 1
ATOM 1278 C C . LYS A 1 160 ? 43.075 -26.803 -59.226 1.00 40.47 160 LYS A C 1
ATOM 1280 O O . LYS A 1 160 ? 42.360 -27.784 -59.228 1.00 40.47 160 LYS A O 1
ATOM 1285 N N . GLU A 1 161 ? 43.211 -26.145 -60.381 1.00 34.22 161 GLU A N 1
ATOM 1286 C CA . GLU A 1 161 ? 44.418 -26.071 -61.224 1.00 34.22 161 GLU A CA 1
ATOM 1287 C C . GLU A 1 161 ? 44.246 -25.044 -62.389 1.00 34.22 161 GLU A C 1
ATOM 1289 O O . GLU A 1 161 ? 43.283 -24.291 -62.434 1.00 34.22 161 GLU A O 1
ATOM 1294 N N . LYS A 1 162 ? 45.241 -24.987 -63.285 1.00 40.00 162 LYS A N 1
ATOM 1295 C CA . LYS A 1 162 ? 45.665 -23.934 -64.238 1.00 40.00 162 LYS A CA 1
ATOM 1296 C C . LYS A 1 162 ? 44.882 -23.763 -65.566 1.00 40.00 162 LYS A C 1
ATOM 1298 O O . LYS A 1 162 ? 44.244 -24.694 -66.034 1.00 40.00 162 LYS A O 1
ATOM 1303 N N . HIS A 1 163 ? 45.244 -22.648 -66.241 1.00 35.12 163 HIS A N 1
ATOM 1304 C CA . HIS A 1 163 ? 45.114 -22.259 -67.672 1.00 35.12 163 HIS A CA 1
ATOM 1305 C C . HIS A 1 163 ? 43.716 -21.787 -68.098 1.00 35.12 163 HIS A C 1
ATOM 1307 O O . HIS A 1 163 ? 42.732 -22.385 -67.709 1.00 35.12 163 HIS A O 1
ATOM 1313 N N . GLY A 1 164 ? 43.516 -20.743 -68.902 1.00 32.19 164 GLY A N 1
ATOM 1314 C CA . GLY A 1 164 ? 44.375 -19.842 -69.669 1.00 32.19 164 GLY A CA 1
ATOM 1315 C C . GLY A 1 164 ? 43.502 -19.193 -70.759 1.00 32.19 164 GLY A C 1
ATOM 1316 O O . GLY A 1 164 ? 42.666 -19.886 -71.323 1.00 32.19 164 GLY A O 1
ATOM 1317 N N . ASN A 1 165 ? 43.760 -17.913 -71.042 1.00 34.91 165 ASN A N 1
ATOM 1318 C CA . ASN A 1 165 ? 43.496 -17.185 -72.292 1.00 34.91 165 ASN A CA 1
ATOM 1319 C C . ASN A 1 165 ? 42.067 -16.766 -72.743 1.00 34.91 165 ASN A C 1
ATOM 1321 O O . ASN A 1 165 ? 41.189 -17.587 -72.981 1.00 34.91 165 ASN A O 1
ATOM 1325 N N . ASP A 1 166 ? 41.999 -15.445 -72.973 1.00 38.28 166 ASP A N 1
ATOM 1326 C CA . ASP A 1 166 ? 41.485 -14.698 -74.138 1.00 38.28 166 ASP A CA 1
ATOM 1327 C C . ASP A 1 166 ? 40.017 -14.207 -74.236 1.00 38.28 166 ASP A C 1
ATOM 1329 O O . ASP A 1 166 ? 39.049 -14.936 -74.044 1.00 38.28 166 ASP A O 1
ATOM 1333 N N . ASP A 1 167 ? 39.969 -12.922 -74.622 1.00 37.09 167 ASP A N 1
ATOM 1334 C CA . ASP A 1 167 ? 39.007 -12.145 -75.419 1.00 37.09 167 ASP A CA 1
ATOM 1335 C C . ASP A 1 167 ? 37.672 -11.594 -74.867 1.00 37.09 167 ASP A C 1
ATOM 1337 O O . ASP A 1 167 ? 36.690 -12.283 -74.616 1.00 37.09 167 ASP A O 1
ATOM 1341 N N . GLU A 1 168 ? 37.705 -10.258 -74.736 1.00 40.00 168 GLU A N 1
ATOM 1342 C CA . GLU A 1 168 ? 36.889 -9.243 -75.430 1.00 40.00 168 GLU A CA 1
ATOM 1343 C C . GLU A 1 168 ? 35.345 -9.331 -75.483 1.00 40.00 168 GLU A C 1
ATOM 1345 O O . GLU A 1 168 ? 34.740 -10.206 -76.089 1.00 40.00 168 GLU A O 1
ATOM 1350 N N . THR A 1 169 ? 34.766 -8.271 -74.892 1.00 36.81 169 THR A N 1
ATOM 1351 C CA . THR A 1 169 ? 33.636 -7.425 -75.339 1.00 36.81 169 THR A CA 1
ATOM 1352 C C . THR A 1 169 ? 32.321 -8.069 -75.804 1.00 36.81 169 THR A C 1
ATOM 1354 O O . THR A 1 169 ? 32.219 -8.702 -76.848 1.00 36.81 169 THR A O 1
ATOM 1357 N N . ASN A 1 170 ? 31.223 -7.719 -75.123 1.00 37.00 170 ASN A N 1
ATOM 1358 C CA . ASN A 1 170 ? 30.286 -6.699 -75.616 1.00 37.00 170 ASN A CA 1
ATOM 1359 C C . ASN A 1 170 ? 29.149 -6.422 -74.621 1.00 37.00 170 ASN A C 1
ATOM 1361 O O . ASN A 1 170 ? 28.784 -7.249 -73.789 1.00 37.00 170 ASN A O 1
ATOM 1365 N N . ASP A 1 171 ? 28.662 -5.196 -74.764 1.00 39.09 171 ASP A N 1
ATOM 1366 C CA . ASP A 1 171 ? 27.480 -4.533 -74.228 1.00 39.09 171 ASP A CA 1
ATOM 1367 C C . ASP A 1 171 ? 26.237 -5.409 -73.994 1.00 39.09 171 ASP A C 1
ATOM 1369 O O . ASP A 1 171 ? 25.935 -6.288 -74.792 1.00 39.09 171 ASP A O 1
ATOM 1373 N N . GLU A 1 172 ? 25.433 -5.054 -72.984 1.00 46.91 172 GLU A N 1
ATOM 1374 C CA . GLU A 1 172 ? 24.023 -4.717 -73.228 1.00 46.91 172 GLU A CA 1
ATOM 1375 C C . GLU A 1 172 ? 23.379 -3.982 -72.039 1.00 46.91 172 GLU A C 1
ATOM 1377 O O . GLU A 1 172 ? 23.513 -4.335 -70.866 1.00 46.91 172 GLU A O 1
ATOM 1382 N N . GLU A 1 173 ? 22.682 -2.907 -72.397 1.00 37.38 173 GLU A N 1
ATOM 1383 C CA . GLU A 1 173 ? 21.774 -2.106 -71.588 1.00 37.38 173 GLU A CA 1
ATOM 1384 C C . GLU A 1 173 ? 20.569 -2.920 -71.085 1.00 37.38 173 GLU A C 1
ATOM 1386 O O . GLU A 1 173 ? 20.116 -3.849 -71.749 1.00 37.38 173 GLU A O 1
ATOM 1391 N N . GLY A 1 174 ? 19.908 -2.449 -70.019 1.00 34.16 174 GLY A N 1
ATOM 1392 C CA . GLY A 1 174 ? 18.455 -2.640 -69.935 1.00 34.16 174 GLY A CA 1
ATOM 1393 C C . GLY A 1 174 ? 17.821 -2.730 -68.551 1.00 34.16 174 GLY A C 1
ATOM 1394 O O . GLY A 1 174 ? 17.723 -3.808 -67.987 1.00 34.16 174 GLY A O 1
ATOM 1395 N N . LYS A 1 175 ? 17.246 -1.594 -68.132 1.00 37.38 175 LYS A N 1
ATOM 1396 C CA . LYS A 1 175 ? 15.891 -1.422 -67.557 1.00 37.38 175 LYS A CA 1
ATOM 1397 C C . LYS A 1 175 ? 15.532 -2.169 -66.255 1.00 37.38 175 LYS A C 1
ATOM 1399 O O . LYS A 1 175 ? 15.472 -3.384 -66.192 1.00 37.38 175 LYS A O 1
ATOM 1404 N N . ASP A 1 176 ? 15.331 -1.450 -65.150 1.00 41.09 176 ASP A N 1
ATOM 1405 C CA . ASP A 1 176 ? 14.094 -0.720 -64.791 1.00 41.09 176 ASP A CA 1
ATOM 1406 C C . ASP A 1 176 ? 12.982 -1.671 -64.306 1.00 41.09 176 ASP A C 1
ATOM 1408 O O . ASP A 1 176 ? 12.388 -2.369 -65.114 1.00 41.09 176 ASP A O 1
ATOM 1412 N N . HIS A 1 177 ? 12.705 -1.694 -62.991 1.00 45.34 177 HIS A N 1
ATOM 1413 C CA . HIS A 1 177 ? 11.337 -1.772 -62.458 1.00 45.34 177 HIS A CA 1
ATOM 1414 C C . HIS A 1 177 ? 11.255 -1.432 -60.960 1.00 45.34 177 HIS A C 1
ATOM 1416 O O . HIS A 1 177 ? 11.506 -2.216 -60.050 1.00 45.34 177 HIS A O 1
ATOM 1422 N N . ASN A 1 178 ? 10.815 -0.198 -60.771 1.00 39.91 178 ASN A N 1
ATOM 1423 C CA . ASN A 1 178 ? 10.085 0.390 -59.661 1.00 39.91 178 ASN A CA 1
ATOM 1424 C C . ASN A 1 178 ? 8.903 -0.488 -59.169 1.00 39.91 178 ASN A C 1
ATOM 1426 O O . ASN A 1 178 ? 8.071 -0.874 -59.989 1.00 39.91 178 ASN A O 1
ATOM 1430 N N . LYS A 1 179 ? 8.737 -0.703 -57.850 1.00 45.53 179 LYS A N 1
ATOM 1431 C CA . LYS A 1 179 ? 7.390 -0.803 -57.245 1.00 45.53 179 LYS A CA 1
ATOM 1432 C C . LYS A 1 179 ? 7.372 -0.499 -55.740 1.00 45.53 179 LYS A C 1
ATOM 1434 O O . LYS A 1 179 ? 7.607 -1.361 -54.900 1.00 45.53 179 LYS A O 1
ATOM 1439 N N . LYS A 1 180 ? 6.994 0.747 -55.433 1.00 44.47 180 LYS A N 1
ATOM 1440 C CA . LYS A 1 180 ? 6.258 1.144 -54.223 1.00 44.47 180 LYS A CA 1
ATOM 1441 C C . LYS A 1 180 ? 5.059 0.218 -53.990 1.00 44.47 180 LYS A C 1
ATOM 1443 O O . LYS A 1 180 ? 4.292 -0.025 -54.921 1.00 44.47 180 LYS A O 1
ATOM 1448 N N . ILE A 1 181 ? 4.818 -0.159 -52.738 1.00 45.50 181 ILE A N 1
ATOM 1449 C CA . ILE A 1 181 ? 3.464 -0.453 -52.259 1.00 45.50 181 ILE A CA 1
ATOM 1450 C C . ILE A 1 181 ? 3.214 0.449 -51.053 1.00 45.50 181 ILE A C 1
ATOM 1452 O O . ILE A 1 181 ? 3.833 0.308 -50.001 1.00 45.50 181 ILE A O 1
ATOM 1456 N N . GLU A 1 182 ? 2.348 1.426 -51.288 1.00 41.03 182 GLU A N 1
ATOM 1457 C CA . GLU A 1 182 ? 1.705 2.290 -50.311 1.00 41.03 182 GLU A CA 1
ATOM 1458 C C . GLU A 1 182 ? 0.402 1.630 -49.821 1.00 41.03 182 GLU A C 1
ATOM 1460 O O . GLU A 1 182 ? -0.307 0.989 -50.592 1.00 41.03 182 GLU A O 1
ATOM 1465 N N . GLU A 1 183 ? 0.117 1.891 -48.545 1.00 42.00 183 GLU A N 1
ATOM 1466 C CA . GLU A 1 183 ? -1.191 2.252 -47.983 1.00 42.00 183 GLU A CA 1
ATOM 1467 C C . GLU A 1 183 ? -2.280 1.222 -47.602 1.00 42.00 183 GLU A C 1
ATOM 1469 O O . GLU A 1 183 ? -2.807 0.450 -48.394 1.00 42.00 183 GLU A O 1
ATOM 1474 N N . ASN A 1 184 ? -2.687 1.415 -46.335 1.00 38.69 184 ASN A N 1
ATOM 1475 C CA . ASN A 1 184 ? -4.047 1.571 -45.808 1.00 38.69 184 ASN A CA 1
ATOM 1476 C C . ASN A 1 184 ? -5.029 0.407 -45.894 1.00 38.69 184 ASN A C 1
ATOM 1478 O O . ASN A 1 184 ? -5.615 0.174 -46.942 1.00 38.69 184 ASN A O 1
ATOM 1482 N N . ILE A 1 185 ? -5.412 -0.113 -44.717 1.00 46.31 185 ILE A N 1
ATOM 1483 C CA . ILE A 1 185 ? -6.825 -0.393 -44.416 1.00 46.31 185 ILE A CA 1
ATOM 1484 C C . ILE 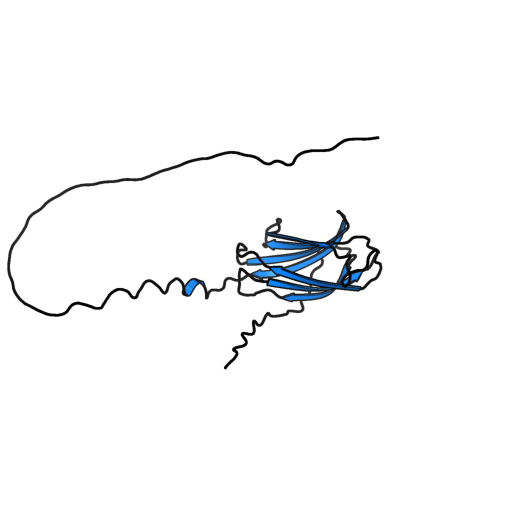A 1 185 ? -7.163 0.063 -42.985 1.00 46.31 185 ILE A C 1
ATOM 1486 O O . ILE A 1 185 ? -6.684 -0.481 -41.993 1.00 46.31 185 ILE A O 1
ATOM 1490 N N . PHE A 1 186 ? -8.011 1.092 -42.940 1.00 42.44 186 PHE A N 1
ATOM 1491 C CA . PHE A 1 186 ? -8.858 1.540 -41.835 1.00 42.44 186 PHE A CA 1
ATOM 1492 C C . PHE A 1 186 ? -9.905 0.461 -41.497 1.00 42.44 186 PHE A C 1
ATOM 1494 O O . PHE A 1 186 ? -10.453 -0.165 -42.403 1.00 42.44 186 PHE A O 1
ATOM 1501 N N . GLY A 1 187 ? -10.241 0.294 -40.218 1.00 38.12 187 GLY A N 1
ATOM 1502 C CA . GLY A 1 187 ? -11.324 -0.585 -39.768 1.00 38.12 187 GLY A CA 1
ATOM 1503 C C . GLY A 1 187 ? -11.831 -0.182 -38.387 1.00 38.12 187 GLY A C 1
ATOM 1504 O O . GLY A 1 187 ? -11.237 -0.533 -37.372 1.00 38.12 187 GLY A O 1
ATOM 1505 N N . ASP A 1 188 ? -12.903 0.599 -38.402 1.00 40.59 188 ASP A N 1
ATOM 1506 C CA . ASP A 1 188 ? -13.602 1.247 -37.297 1.00 40.59 188 ASP A CA 1
ATOM 1507 C C . ASP A 1 188 ? -14.475 0.321 -36.408 1.00 40.59 188 ASP A C 1
ATOM 1509 O O . ASP A 1 188 ? -14.852 -0.779 -36.806 1.00 40.59 188 ASP A O 1
ATOM 1513 N N . LEU A 1 189 ? -14.908 0.906 -35.273 1.00 39.28 189 LEU A N 1
ATOM 1514 C CA . LEU A 1 189 ? -16.181 0.712 -34.532 1.00 39.28 189 LEU A CA 1
ATOM 1515 C C . LEU A 1 189 ? -16.350 -0.548 -33.651 1.00 39.28 189 LEU A C 1
ATOM 1517 O O . LEU A 1 189 ? -16.409 -1.679 -34.108 1.00 39.28 189 LEU A O 1
ATOM 1521 N N . GLU A 1 190 ? -16.453 -0.341 -32.327 1.00 38.44 190 GLU A N 1
ATOM 1522 C CA . GLU A 1 190 ? -17.686 -0.463 -31.498 1.00 38.44 190 GLU A CA 1
ATOM 1523 C C . GLU A 1 190 ? -17.629 -1.750 -30.642 1.00 38.44 190 GLU A C 1
ATOM 1525 O O . GLU A 1 190 ? -17.130 -2.763 -31.096 1.00 38.44 190 GLU A O 1
ATOM 1530 N N . LYS A 1 191 ? -18.049 -1.863 -29.375 1.00 42.22 191 LYS A N 1
ATOM 1531 C CA . LYS A 1 191 ? -19.046 -1.174 -28.546 1.00 42.22 191 LYS A CA 1
ATOM 1532 C C . LYS A 1 191 ? -18.715 -1.424 -27.063 1.00 42.22 191 LYS A C 1
ATOM 1534 O O . LYS A 1 191 ? -18.222 -2.481 -26.684 1.00 42.22 191 LYS A O 1
ATOM 1539 N N . ASN A 1 192 ? -19.059 -0.452 -26.228 1.00 40.56 192 ASN A N 1
ATOM 1540 C CA . ASN A 1 192 ? -18.909 -0.435 -24.774 1.00 40.56 192 ASN A CA 1
ATOM 1541 C C . ASN A 1 192 ? -20.284 -0.743 -24.137 1.00 40.56 192 ASN A C 1
ATOM 1543 O O . ASN A 1 192 ? -21.218 -0.001 -24.451 1.00 40.56 192 ASN A O 1
ATOM 1547 N N . PRO A 1 193 ? -20.477 -1.770 -23.281 1.00 42.12 193 PRO A N 1
ATOM 1548 C CA . PRO A 1 193 ? -21.802 -2.047 -22.735 1.00 42.12 193 PRO A CA 1
ATOM 1549 C C . PRO A 1 193 ? -21.815 -2.073 -21.204 1.00 42.12 193 PRO A C 1
ATOM 1551 O O . PRO A 1 193 ? -21.918 -3.148 -20.646 1.00 42.12 193 PRO A O 1
ATOM 1554 N N . TYR A 1 194 ? -21.773 -0.932 -20.510 1.00 37.91 194 TYR A N 1
ATOM 1555 C CA . TYR A 1 194 ? -22.319 -0.852 -19.141 1.00 37.91 194 TYR A CA 1
ATOM 1556 C C . TYR A 1 194 ? -22.816 0.564 -18.835 1.00 37.91 194 TYR A C 1
ATOM 1558 O O . TYR A 1 194 ? -22.127 1.389 -18.238 1.00 37.91 194 TYR A O 1
ATOM 1566 N N . GLN A 1 195 ? -24.063 0.823 -19.228 1.00 38.53 195 GLN A N 1
ATOM 1567 C CA . GLN A 1 195 ? -24.910 1.797 -18.557 1.00 38.53 195 GLN A CA 1
ATOM 1568 C C . GLN A 1 195 ? -26.202 1.134 -18.081 1.00 38.53 195 GLN A C 1
ATOM 1570 O O . GLN A 1 195 ? -26.860 0.413 -18.825 1.00 38.53 195 GLN A O 1
ATOM 1575 N N . ASN A 1 196 ? -26.574 1.560 -16.874 1.00 37.00 196 ASN A N 1
ATOM 1576 C CA . ASN A 1 196 ? -27.926 1.722 -16.359 1.00 37.00 196 ASN A CA 1
ATOM 1577 C C . ASN A 1 196 ? -28.552 0.532 -15.615 1.00 37.00 196 ASN A C 1
ATOM 1579 O O . ASN A 1 196 ? -28.930 -0.466 -16.214 1.00 37.00 196 ASN A O 1
ATOM 1583 N N . GLN A 1 197 ? -28.769 0.731 -14.311 1.00 43.22 197 GLN A N 1
ATOM 1584 C CA . GLN A 1 197 ? -30.113 0.668 -13.732 1.00 43.22 197 GLN A CA 1
ATOM 1585 C C . GLN A 1 197 ? -30.142 1.411 -12.386 1.00 43.22 197 GLN A C 1
ATOM 1587 O O . GLN A 1 197 ? -29.713 0.906 -11.353 1.00 43.22 197 GLN A O 1
ATOM 1592 N N . ASN A 1 198 ? -30.661 2.638 -12.432 1.00 45.88 198 ASN A N 1
ATOM 1593 C CA . ASN A 1 198 ? -31.318 3.293 -11.305 1.00 45.88 198 ASN A CA 1
ATOM 1594 C C . ASN A 1 198 ? -32.830 3.003 -11.356 1.00 45.88 19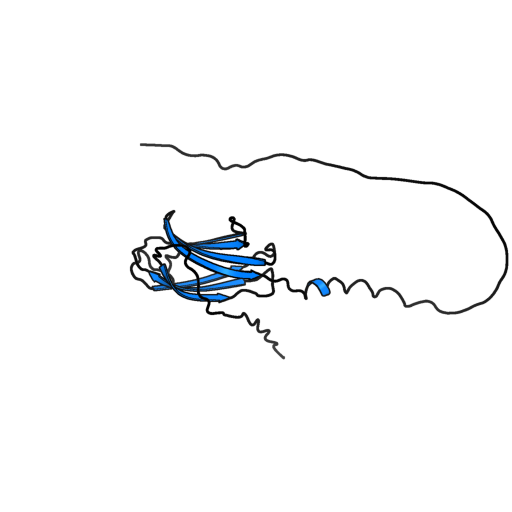8 ASN A C 1
ATOM 1596 O O . ASN A 1 198 ? -33.393 2.844 -12.438 1.00 45.88 198 ASN A O 1
ATOM 1600 N N . ASN A 1 199 ? -33.454 3.085 -10.176 1.00 46.72 199 ASN A N 1
ATOM 1601 C CA . ASN A 1 199 ? -34.888 3.156 -9.846 1.00 46.72 199 ASN A CA 1
ATOM 1602 C C . ASN A 1 199 ? -35.624 1.849 -9.509 1.00 46.72 199 ASN A C 1
ATOM 1604 O O . ASN A 1 199 ? -36.087 1.129 -10.389 1.00 46.72 199 ASN A O 1
ATOM 1608 N N . LYS A 1 200 ? -35.981 1.712 -8.222 1.00 49.69 200 LYS A N 1
ATOM 1609 C CA . LYS A 1 200 ? -37.370 1.963 -7.792 1.00 49.69 200 LYS A CA 1
ATOM 1610 C C . LYS A 1 200 ? -37.481 2.230 -6.286 1.00 49.69 200 LYS A C 1
ATOM 1612 O O . LYS A 1 200 ? -37.008 1.455 -5.466 1.00 49.69 200 LYS A O 1
ATOM 1617 N N . GLN A 1 201 ? -38.143 3.342 -5.976 1.00 58.69 201 GLN A N 1
ATOM 1618 C CA . GLN A 1 201 ? -38.729 3.691 -4.683 1.00 58.69 201 GLN A CA 1
ATOM 1619 C C . GLN A 1 201 ? -39.903 2.755 -4.350 1.00 58.69 201 GLN A C 1
ATOM 1621 O O . GLN A 1 201 ? -40.737 2.502 -5.226 1.00 58.69 201 GLN A O 1
ATOM 1626 N N . LYS A 1 202 ? -40.022 2.348 -3.085 1.00 53.72 202 LYS A N 1
ATOM 1627 C CA . LYS A 1 202 ? -41.199 2.577 -2.230 1.00 53.72 202 LYS A CA 1
ATOM 1628 C C . LYS A 1 202 ? -40.878 2.197 -0.792 1.00 53.72 202 LYS A C 1
ATOM 1630 O O . LYS A 1 202 ? -40.207 1.161 -0.613 1.00 53.72 202 LYS A O 1
#

pLDDT: mean 73.51, std 24.83, range [32.19, 98.44]

Radius of gyration: 31.36 Å; chains: 1; bounding box: 87×50×94 Å

Foldseek 3Di:
DDDDDPDPPFDKDFDDWDFPDDAAQWAWPTKIWTDDQAALWDKIKMKTKTWGAAWDAKKKKWKFKAAPPDPDGPDIDIGTQCDPPADPPRDHRDMGIDMDMDTHDSPDDWDKIKIKIFMDDVPDTRTIIIDMDTYHHNPVVVPPVVPPPPDPDDDDDDDDDDDDDDDDDDDDDDDDDDDDDDDDDDDDDDDDDDDDDDDDDD

InterPro domains:
  IPR003172 MD-2-related lipid-recognition domain [PF02221] (16-135)

Sequence (202 aa):
MLVILVYFISSVKETRIETCQAKNVFNIKKFEISYPEKNRAGIISFQLYAELTSQVENPFLETQIIPEGSRIPAFRIRDNLCRKGILVCPASFSPVSYSNQISLPATLKPGEYTLKLIFREATLKLSCYKIKFTISEDATALNEEKKIDFQDTIDGQNEKEKHGNDDETNDEEGKDHNKKIEENIFGDLEKNPYQNQNNKQK

Organism: NCBI:txid1144522